Protein AF-A0A1Z5L2X1-F1 (afdb_monomer_lite)

pLDDT: mean 75.15, std 20.15, range [27.14, 96.56]

Secondary structure (DSSP, 8-state):
-------------------------------HHHHHHHHHHHHHHHHHHHHHHHHTS-HHHHHHHHHHHHHHHT-HHHHHHHHHHHHHHHHHHHHHHHHB-SS-B-TTSPPPPPS-GGGT--HHHHHHHHHHHHHHHHHHHS--S-EEEPPP-TTSTT-PPPEEE--HHHHHHHHHHHHHHHHHTT--TTHHHHTHHHHHHHHHHHHHHHHHHHHHHHHHS-TTEE-TTS-EE--B-GGG-SS-HHHHHHH-SBSS-EETTTEEHHHHHHHHHHHHHHHHHHHHHHHHHH-

Structure (mmCIF, N/CA/C/O backbone):
data_AF-A0A1Z5L2X1-F1
#
_entry.id   AF-A0A1Z5L2X1-F1
#
loop_
_atom_site.group_PDB
_atom_site.id
_atom_site.type_symbol
_atom_site.label_atom_id
_atom_site.label_alt_id
_atom_site.label_comp_id
_atom_site.label_asym_id
_atom_site.label_entity_id
_atom_site.label_seq_id
_atom_site.pdbx_PDB_ins_code
_atom_site.Cartn_x
_atom_site.Cartn_y
_atom_site.Cartn_z
_atom_site.occupancy
_atom_site.B_iso_or_equiv
_atom_site.auth_seq_id
_atom_site.auth_comp_id
_atom_site.auth_asym_id
_atom_site.auth_atom_id
_atom_site.pdbx_PDB_model_num
ATOM 1 N N . MET A 1 1 ? 6.052 -18.832 -94.269 1.00 34.25 1 MET A N 1
ATOM 2 C CA . MET A 1 1 ? 6.995 -19.240 -95.334 1.00 34.25 1 MET A CA 1
ATOM 3 C C . MET A 1 1 ? 8.099 -18.199 -95.323 1.00 34.25 1 MET A C 1
ATOM 5 O O . MET A 1 1 ? 7.794 -17.064 -95.638 1.00 34.25 1 MET A O 1
ATOM 9 N N . GLY A 1 2 ? 9.192 -18.422 -94.586 1.00 32.97 2 GLY A N 1
ATOM 10 C CA . GLY A 1 2 ? 10.424 -19.079 -95.069 1.00 32.97 2 GLY A CA 1
ATOM 11 C C . GLY A 1 2 ? 11.323 -17.988 -95.677 1.00 32.97 2 GLY A C 1
ATOM 12 O O . GLY A 1 2 ? 10.799 -17.162 -96.403 1.00 32.97 2 GLY A O 1
ATOM 13 N N . SER A 1 3 ? 12.623 -17.838 -95.453 1.00 27.14 3 SER A N 1
ATOM 14 C CA . SER A 1 3 ? 13.685 -18.511 -94.704 1.00 27.14 3 SER A CA 1
ATOM 15 C C . SER A 1 3 ? 14.882 -17.527 -94.707 1.00 27.14 3 SER A C 1
ATOM 17 O O . SER A 1 3 ? 14.874 -16.553 -95.457 1.00 27.14 3 SER A O 1
ATOM 19 N N . HIS A 1 4 ? 15.877 -17.785 -93.862 1.00 27.25 4 HIS A N 1
ATOM 20 C CA . HIS A 1 4 ? 17.153 -17.078 -93.666 1.00 27.25 4 HIS A CA 1
ATOM 21 C C . HIS A 1 4 ? 18.047 -16.875 -94.908 1.00 27.25 4 HIS A C 1
ATOM 23 O O . HIS A 1 4 ? 18.001 -17.700 -95.809 1.00 27.25 4 HIS A O 1
ATOM 29 N N . GLU A 1 5 ? 18.929 -15.858 -94.842 1.00 31.59 5 GLU A N 1
ATOM 30 C CA . GLU A 1 5 ? 20.405 -15.847 -95.084 1.00 31.59 5 GLU A CA 1
ATOM 31 C C . GLU A 1 5 ? 20.854 -14.362 -95.190 1.00 31.59 5 GLU A C 1
ATOM 33 O O . GLU A 1 5 ? 20.152 -13.562 -95.789 1.00 31.59 5 GLU A O 1
ATOM 38 N N . GLY A 1 6 ? 21.927 -13.811 -94.609 1.00 28.81 6 GLY A N 1
ATOM 39 C CA . GLY A 1 6 ? 23.121 -14.350 -93.971 1.00 28.81 6 GLY A CA 1
ATOM 40 C C . GLY A 1 6 ? 24.382 -13.931 -94.743 1.00 28.81 6 GLY A C 1
ATOM 41 O O . GLY A 1 6 ? 24.862 -14.726 -95.530 1.00 28.81 6 GLY A O 1
ATOM 42 N N . THR A 1 7 ? 24.956 -12.740 -94.504 1.00 31.11 7 THR A N 1
ATOM 43 C CA . THR A 1 7 ? 26.344 -12.412 -94.918 1.00 31.11 7 THR A CA 1
ATOM 44 C C . THR A 1 7 ? 26.983 -11.369 -94.000 1.00 31.11 7 THR A C 1
ATOM 46 O O . THR A 1 7 ? 26.456 -10.273 -93.821 1.00 31.11 7 THR A O 1
ATOM 49 N N . ALA A 1 8 ? 28.136 -11.727 -93.434 1.00 28.62 8 ALA A N 1
ATOM 50 C CA . ALA A 1 8 ? 29.010 -10.899 -92.612 1.00 28.62 8 ALA A CA 1
ATOM 51 C C . ALA A 1 8 ? 30.260 -10.496 -93.409 1.00 28.62 8 ALA A C 1
ATOM 53 O O . ALA A 1 8 ? 30.818 -11.336 -94.111 1.00 28.62 8 ALA A O 1
ATOM 54 N N . THR A 1 9 ? 30.759 -9.270 -93.225 1.00 32.47 9 THR A N 1
ATOM 55 C CA . THR A 1 9 ? 32.129 -8.888 -93.613 1.00 32.47 9 THR A CA 1
ATOM 56 C C . THR A 1 9 ? 32.748 -7.927 -92.593 1.00 32.47 9 THR A C 1
ATOM 58 O O . THR A 1 9 ? 32.326 -6.784 -92.454 1.00 32.47 9 THR A O 1
ATOM 61 N N . LEU A 1 10 ? 33.719 -8.481 -91.859 1.00 27.92 10 LEU A N 1
ATOM 62 C CA . LEU A 1 10 ? 34.986 -7.926 -91.358 1.00 27.92 10 LEU A CA 1
ATOM 63 C C . LEU A 1 10 ? 35.183 -6.396 -91.364 1.00 27.92 10 LEU A C 1
ATOM 65 O O . LEU A 1 10 ? 35.305 -5.780 -92.417 1.00 27.92 10 LEU A O 1
ATOM 69 N N . PHE A 1 11 ? 35.377 -5.829 -90.167 1.00 31.75 11 PHE A N 1
ATOM 70 C CA . PHE A 1 11 ? 35.985 -4.511 -89.964 1.00 31.75 11 PHE A CA 1
ATOM 71 C C . PHE A 1 11 ? 37.475 -4.651 -89.637 1.00 31.75 11 PHE A C 1
ATOM 73 O O . PHE A 1 11 ? 37.867 -5.335 -88.688 1.00 31.75 11 PHE A O 1
ATOM 80 N N . GLU A 1 12 ? 38.289 -3.987 -90.450 1.00 31.25 12 GLU A N 1
ATOM 81 C CA . GLU A 1 12 ? 39.745 -3.986 -90.410 1.00 31.25 12 GLU A CA 1
ATOM 82 C C . GLU A 1 12 ? 40.293 -3.002 -89.364 1.00 31.25 12 GLU A C 1
ATOM 84 O O . GLU A 1 12 ? 39.803 -1.887 -89.181 1.00 31.25 12 GLU A O 1
ATOM 89 N N . LYS A 1 13 ? 41.322 -3.446 -88.642 1.00 29.77 13 LYS A N 1
ATOM 90 C CA . LYS A 1 13 ? 41.952 -2.767 -87.507 1.00 29.77 13 LYS A CA 1
ATOM 91 C C . LYS A 1 13 ? 43.077 -1.856 -88.003 1.00 29.77 13 LYS A C 1
ATOM 93 O O . LYS A 1 13 ? 44.194 -2.328 -88.196 1.00 29.77 13 LYS A O 1
ATOM 98 N N . GLN A 1 14 ? 42.827 -0.552 -88.138 1.00 32.03 14 GLN A N 1
ATOM 99 C CA . GLN A 1 14 ? 43.898 0.422 -88.378 1.00 32.03 14 GLN A CA 1
ATOM 100 C C . GLN A 1 14 ? 44.513 0.919 -87.062 1.00 32.03 14 GLN A C 1
ATOM 102 O O . GLN A 1 14 ? 43.861 1.505 -86.201 1.00 32.03 14 GLN A O 1
ATOM 107 N N . LYS A 1 15 ? 45.809 0.639 -86.923 1.00 30.31 15 LYS A N 1
ATOM 108 C CA . LYS A 1 15 ? 46.699 1.033 -85.832 1.00 30.31 15 LYS A CA 1
ATOM 109 C C . LYS A 1 15 ? 47.387 2.333 -86.264 1.00 30.31 15 LYS A C 1
ATOM 111 O O . LYS A 1 15 ? 48.182 2.306 -87.196 1.00 30.31 15 LYS A O 1
ATOM 116 N N . GLY A 1 16 ? 47.078 3.450 -85.613 1.00 29.42 16 GLY A N 1
ATOM 117 C CA . GLY A 1 16 ? 47.724 4.743 -85.852 1.00 29.42 16 GLY A CA 1
ATOM 118 C C . GLY A 1 16 ? 48.268 5.306 -84.546 1.00 29.42 16 GLY A C 1
ATOM 119 O O . GLY A 1 16 ? 47.503 5.705 -83.676 1.00 29.42 16 GLY A O 1
ATOM 120 N N . SER A 1 17 ? 49.589 5.279 -84.394 1.00 28.20 17 SER A N 1
ATOM 121 C CA . SER A 1 17 ? 50.338 5.906 -83.306 1.00 28.20 17 SER A CA 1
ATOM 122 C C . SER A 1 17 ? 50.567 7.384 -83.606 1.00 28.20 17 SER A C 1
ATOM 124 O O . SER A 1 17 ? 51.118 7.695 -84.660 1.00 28.20 17 SER A O 1
ATOM 126 N N . ILE A 1 18 ? 50.249 8.272 -82.665 1.00 31.69 18 ILE A N 1
ATOM 127 C CA . ILE A 1 18 ? 50.796 9.632 -82.641 1.00 31.69 18 ILE A CA 1
ATOM 128 C C . ILE A 1 18 ? 51.175 9.945 -81.192 1.00 31.69 18 ILE A C 1
ATOM 130 O O . ILE A 1 18 ? 50.321 9.981 -80.310 1.00 31.69 18 ILE A O 1
ATOM 134 N N . SER A 1 19 ? 52.473 10.128 -80.961 1.00 27.98 19 SER A N 1
ATOM 135 C CA . SER A 1 19 ? 53.033 10.776 -79.779 1.00 27.98 19 SER A CA 1
ATOM 136 C C . SER A 1 19 ? 53.647 12.080 -80.262 1.00 27.98 19 SER A C 1
ATOM 138 O O . SER A 1 19 ? 54.493 12.059 -81.152 1.00 27.98 19 SER A O 1
ATOM 140 N N . PHE A 1 20 ? 53.208 13.191 -79.683 1.00 33.34 20 PHE A N 1
ATOM 141 C CA . PHE A 1 20 ? 53.968 14.429 -79.653 1.00 33.34 20 PHE A CA 1
ATOM 142 C C . PHE A 1 20 ? 53.933 14.946 -78.223 1.00 33.34 20 PHE A C 1
ATOM 144 O O . PHE A 1 20 ? 52.883 14.991 -77.583 1.00 33.34 20 PHE A O 1
ATOM 151 N N . ALA A 1 21 ? 55.133 15.209 -77.724 1.00 36.31 21 ALA A N 1
ATOM 152 C CA . ALA A 1 21 ? 55.405 15.797 -76.436 1.00 36.31 21 ALA A CA 1
ATOM 153 C C . ALA A 1 21 ? 54.802 17.201 -76.356 1.00 36.31 21 ALA A C 1
ATOM 155 O O . ALA A 1 21 ? 55.001 17.998 -77.265 1.00 36.31 21 ALA A O 1
ATOM 156 N N . ASP A 1 22 ? 54.130 17.483 -75.246 1.00 33.62 22 ASP A N 1
ATOM 157 C CA . ASP A 1 22 ? 54.028 18.824 -74.684 1.00 33.62 22 ASP A CA 1
ATOM 158 C C . ASP A 1 22 ? 53.868 18.670 -73.168 1.00 33.62 22 ASP A C 1
ATOM 160 O O . ASP A 1 22 ? 52.893 18.099 -72.676 1.00 33.62 22 ASP A O 1
ATOM 164 N N . GLU A 1 23 ? 54.870 19.134 -72.427 1.00 40.53 23 GLU A N 1
ATOM 165 C CA . GLU A 1 23 ? 54.763 19.414 -70.998 1.00 40.53 23 GLU A CA 1
ATOM 166 C C . GLU A 1 23 ? 54.174 20.826 -70.853 1.00 40.53 23 GLU A C 1
ATOM 168 O O . GLU A 1 23 ? 54.821 21.788 -71.274 1.00 40.53 23 GLU A O 1
ATOM 173 N N . PRO A 1 24 ? 53.005 21.018 -70.219 1.00 38.97 24 PRO A N 1
ATOM 174 C CA . PRO A 1 24 ? 52.645 22.316 -69.696 1.00 38.97 24 PRO A CA 1
ATOM 175 C C . PRO A 1 24 ? 53.008 22.374 -68.212 1.00 38.97 24 PRO A C 1
ATOM 177 O O . PRO A 1 24 ? 52.358 21.782 -67.348 1.00 38.97 24 PRO A O 1
ATOM 180 N N . SER A 1 25 ? 54.049 23.154 -67.930 1.00 43.28 25 SER A N 1
ATOM 181 C CA . SER A 1 25 ? 54.276 23.786 -66.634 1.00 43.28 25 SER A CA 1
ATOM 182 C C . SER A 1 25 ? 53.023 24.569 -66.228 1.00 43.28 25 SER A C 1
ATOM 184 O O . SER A 1 25 ? 52.611 25.513 -66.902 1.00 43.28 25 SER A O 1
ATOM 186 N N . GLY A 1 26 ? 52.387 24.155 -65.134 1.00 35.44 26 GLY A N 1
ATOM 187 C CA . GLY A 1 26 ? 51.231 24.842 -64.573 1.00 35.44 26 GLY A CA 1
ATOM 188 C C . GLY A 1 26 ? 50.719 24.130 -63.331 1.00 35.44 26 GLY A C 1
ATOM 189 O O . GLY A 1 26 ? 50.190 23.025 -63.404 1.00 35.44 26 GLY A O 1
ATOM 190 N N . THR A 1 27 ? 50.861 24.761 -62.168 1.00 43.06 27 THR A N 1
ATOM 191 C CA . THR A 1 27 ? 50.229 24.322 -60.921 1.00 43.06 27 THR A CA 1
ATOM 192 C C . THR A 1 27 ? 48.716 24.283 -61.130 1.00 43.06 27 THR A C 1
ATOM 194 O O . THR A 1 27 ? 48.051 25.319 -61.173 1.00 43.06 27 THR A O 1
ATOM 197 N N . LEU A 1 28 ? 48.159 23.079 -61.282 1.00 42.62 28 LEU A N 1
ATOM 198 C CA . LEU A 1 28 ? 46.718 22.868 -61.349 1.00 42.62 28 LEU A CA 1
ATOM 199 C C . LEU A 1 28 ? 46.102 23.373 -60.041 1.00 42.62 28 LEU A C 1
ATOM 201 O O . LEU A 1 28 ? 46.213 22.736 -58.994 1.00 42.62 28 LEU A O 1
ATOM 205 N N . ARG A 1 29 ? 45.445 24.538 -60.096 1.00 48.66 29 ARG A N 1
ATOM 206 C CA . ARG A 1 29 ? 44.552 24.997 -59.029 1.00 48.66 29 ARG A CA 1
ATOM 207 C C . ARG A 1 29 ? 43.454 23.952 -58.879 1.00 48.66 29 ARG A C 1
ATOM 209 O O . ARG A 1 29 ? 42.501 23.919 -59.656 1.00 48.66 29 ARG A O 1
ATOM 216 N N . MET A 1 30 ? 43.604 23.086 -57.884 1.00 53.62 30 MET A N 1
ATOM 217 C CA . MET A 1 30 ? 42.563 22.151 -57.499 1.00 53.62 30 MET A CA 1
ATOM 218 C C . MET A 1 30 ? 41.298 22.939 -57.167 1.00 53.62 30 MET A C 1
ATOM 220 O O . MET A 1 30 ? 41.324 23.884 -56.378 1.00 53.62 30 MET A O 1
ATOM 224 N N . SER A 1 31 ? 40.187 22.582 -57.811 1.00 60.44 31 SER A N 1
ATOM 225 C CA . SER A 1 31 ? 38.909 23.238 -57.551 1.00 60.44 31 SER A CA 1
ATOM 226 C C . SER A 1 31 ? 38.536 23.086 -56.070 1.00 60.44 31 SER A C 1
ATOM 228 O O . SER A 1 31 ? 38.706 22.013 -55.485 1.00 60.44 31 SER A O 1
ATOM 230 N N . ALA A 1 32 ? 37.995 24.149 -55.463 1.00 57.16 32 ALA A N 1
ATOM 231 C CA . ALA A 1 32 ? 37.622 24.184 -54.042 1.00 57.16 32 ALA A CA 1
ATOM 232 C C . ALA A 1 32 ? 36.703 23.016 -53.626 1.00 57.16 32 ALA A C 1
ATOM 234 O O . ALA A 1 32 ? 36.714 22.570 -52.481 1.00 57.16 32 ALA A O 1
ATOM 235 N N . ARG A 1 33 ? 35.949 22.468 -54.586 1.00 52.38 33 ARG A N 1
ATOM 236 C CA . ARG A 1 33 ? 35.083 21.306 -54.394 1.00 52.38 33 ARG A CA 1
ATOM 237 C C . ARG A 1 33 ? 35.870 20.013 -54.158 1.00 52.38 33 ARG A C 1
ATOM 239 O O . ARG A 1 33 ? 35.520 19.266 -53.250 1.00 52.38 33 ARG A O 1
ATOM 246 N N . ILE A 1 34 ? 36.945 19.770 -54.910 1.00 61.12 34 ILE A N 1
ATOM 247 C CA . ILE A 1 34 ? 37.782 18.566 -54.752 1.00 61.12 34 ILE A CA 1
ATOM 248 C C . ILE A 1 34 ? 38.568 18.636 -53.437 1.00 61.12 34 ILE A C 1
ATOM 250 O O . ILE A 1 34 ? 38.601 17.653 -52.702 1.00 61.12 34 ILE A O 1
ATOM 254 N N . ALA A 1 35 ? 39.084 19.817 -53.082 1.00 61.69 35 ALA A N 1
ATOM 255 C CA . ALA A 1 35 ? 39.755 20.035 -51.800 1.00 61.69 35 ALA A CA 1
ATOM 256 C C . ALA A 1 35 ? 38.818 19.779 -50.600 1.00 61.69 35 ALA A C 1
ATOM 258 O O . ALA A 1 35 ? 39.214 19.139 -49.632 1.00 61.69 35 ALA A O 1
ATOM 259 N N . SER A 1 36 ? 37.545 20.195 -50.681 1.00 59.97 36 SER A N 1
ATOM 260 C CA . SER A 1 36 ? 36.556 19.925 -49.622 1.00 59.97 36 SER A CA 1
ATOM 261 C C . SER A 1 36 ? 36.177 18.440 -49.493 1.00 59.97 36 SER A C 1
ATOM 263 O O . SER A 1 36 ? 35.918 17.953 -48.392 1.00 59.97 36 SER A O 1
ATOM 265 N N . MET A 1 37 ? 36.180 17.696 -50.605 1.00 65.06 37 MET A N 1
ATOM 266 C CA . MET A 1 37 ? 35.916 16.253 -50.607 1.00 65.06 37 MET A CA 1
ATOM 267 C C . MET A 1 37 ? 37.098 15.452 -50.056 1.00 65.06 37 MET A C 1
ATOM 269 O O . MET A 1 37 ? 36.891 14.470 -49.353 1.00 65.06 37 MET A O 1
ATOM 273 N N . GLN A 1 38 ? 38.332 15.881 -50.325 1.00 68.06 38 GLN A N 1
ATOM 274 C CA . GLN A 1 38 ? 39.520 15.268 -49.727 1.00 68.06 38 GLN A CA 1
ATOM 275 C C . GLN A 1 38 ? 39.609 15.573 -48.231 1.00 68.06 38 GLN A C 1
ATOM 277 O O . GLN A 1 38 ? 39.770 14.645 -47.451 1.00 68.06 38 GLN A O 1
ATOM 282 N N . ALA A 1 39 ? 39.362 16.820 -47.818 1.00 65.56 39 ALA A N 1
ATOM 283 C CA . ALA A 1 39 ? 39.353 17.190 -46.404 1.00 65.56 39 ALA A CA 1
ATOM 284 C C . ALA A 1 39 ? 38.272 16.439 -45.602 1.00 65.56 39 ALA A C 1
ATOM 286 O O . ALA A 1 39 ? 38.525 15.995 -44.488 1.00 65.56 39 ALA A O 1
ATOM 287 N N . SER A 1 40 ? 37.071 16.249 -46.162 1.00 66.31 40 SER A N 1
ATOM 288 C CA . SER A 1 40 ? 36.024 15.449 -45.500 1.00 66.31 40 SER A CA 1
ATOM 289 C C . SER A 1 40 ? 36.374 13.963 -45.433 1.00 66.31 40 SER A C 1
ATOM 291 O O . SER A 1 40 ? 36.115 13.332 -44.412 1.00 66.31 40 SER A O 1
ATOM 293 N N . LYS A 1 41 ? 37.019 13.418 -46.470 1.00 69.38 41 LYS A N 1
ATOM 294 C CA . LYS A 1 41 ? 37.478 12.026 -46.485 1.00 69.38 41 LYS A CA 1
ATOM 295 C C . LYS A 1 41 ? 38.629 11.778 -45.502 1.00 69.38 41 LYS A C 1
ATOM 297 O O . LYS A 1 41 ? 38.610 10.771 -44.808 1.00 69.38 41 LYS A O 1
ATOM 302 N N . GLU A 1 42 ? 39.566 12.716 -45.383 1.00 69.00 42 GLU A N 1
ATOM 303 C CA . GLU A 1 42 ? 40.655 12.678 -44.396 1.00 69.00 42 GLU A CA 1
ATOM 304 C C . GLU A 1 42 ? 40.126 12.787 -42.960 1.00 69.00 42 GLU A C 1
ATOM 306 O O . GLU A 1 42 ? 40.599 12.079 -42.073 1.00 69.00 42 GLU A O 1
ATOM 311 N N . VAL A 1 43 ? 39.101 13.616 -42.720 1.00 69.00 43 VAL A N 1
ATOM 312 C CA . VAL A 1 43 ? 38.425 13.693 -41.413 1.00 69.00 43 VAL A CA 1
ATOM 313 C C . VAL A 1 43 ? 37.691 12.386 -41.090 1.00 69.00 43 VAL A C 1
ATOM 315 O O . VAL A 1 43 ? 37.779 11.908 -39.960 1.00 69.00 43 VAL A O 1
ATOM 318 N N . GLU A 1 44 ? 37.019 11.770 -42.067 1.00 65.81 44 GLU A N 1
ATOM 319 C CA . GLU A 1 44 ? 36.311 10.497 -41.876 1.00 65.81 44 GLU A CA 1
ATOM 320 C C . GLU A 1 44 ? 37.279 9.316 -41.657 1.00 65.81 44 GLU A C 1
ATOM 322 O O . GLU A 1 44 ? 37.016 8.430 -40.840 1.00 65.81 44 GLU A O 1
ATOM 327 N N . GLU A 1 45 ? 38.422 9.303 -42.348 1.00 69.31 45 GLU A N 1
ATOM 328 C CA . GLU A 1 45 ? 39.486 8.312 -42.146 1.00 69.31 45 GLU A CA 1
ATOM 329 C C . GLU A 1 45 ? 40.181 8.507 -40.788 1.00 69.31 45 GLU A C 1
ATOM 331 O O . GLU A 1 45 ? 40.370 7.527 -40.065 1.00 69.31 45 GLU A O 1
ATOM 336 N N . ALA A 1 46 ? 40.432 9.750 -40.361 1.00 65.88 46 ALA A N 1
ATOM 337 C CA . ALA A 1 46 ? 40.979 10.053 -39.038 1.00 65.88 46 ALA A CA 1
ATOM 338 C C . ALA A 1 46 ? 40.010 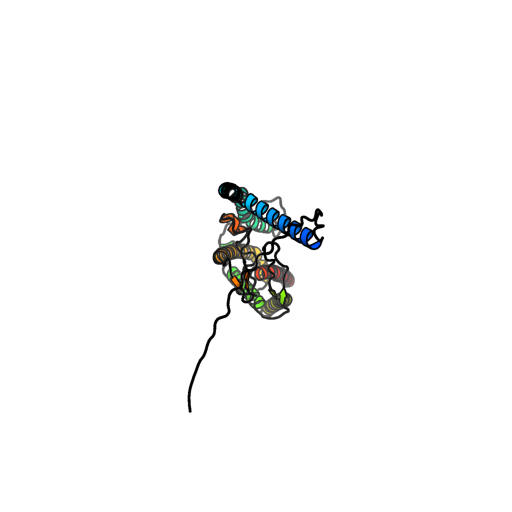9.703 -37.890 1.00 65.88 46 ALA A C 1
ATOM 340 O O . ALA A 1 46 ? 40.447 9.281 -36.815 1.00 65.88 46 ALA A O 1
ATOM 341 N N . GLU A 1 47 ? 38.693 9.846 -38.083 1.00 65.50 47 GLU A N 1
ATOM 342 C CA . GLU A 1 47 ? 37.692 9.378 -37.113 1.00 65.50 47 GLU A CA 1
ATOM 343 C C . GLU A 1 47 ? 37.629 7.846 -37.042 1.00 65.50 47 GLU A C 1
ATOM 345 O O . GLU A 1 47 ? 37.550 7.293 -35.941 1.00 65.50 47 GLU A O 1
ATOM 350 N N . LYS A 1 48 ? 37.730 7.146 -38.181 1.00 63.62 48 LYS A N 1
ATOM 351 C CA . LYS A 1 48 ? 37.795 5.673 -38.219 1.00 63.62 48 LYS A CA 1
ATOM 352 C C . LYS A 1 48 ? 39.070 5.137 -37.570 1.00 63.62 48 LYS A C 1
ATOM 354 O O . LYS A 1 48 ? 38.997 4.157 -36.830 1.00 63.62 48 LYS A O 1
ATOM 359 N N . GLU A 1 49 ? 40.209 5.794 -37.773 1.00 62.59 49 GLU A N 1
ATOM 360 C CA . GLU A 1 49 ? 41.485 5.423 -37.153 1.00 62.59 49 GLU A CA 1
ATOM 361 C C . GLU A 1 49 ? 41.474 5.669 -35.635 1.00 62.59 49 GLU A C 1
ATOM 363 O O . GLU A 1 49 ? 41.882 4.800 -34.864 1.00 62.59 49 GLU A O 1
ATOM 368 N N . LYS A 1 50 ? 40.895 6.786 -35.171 1.00 58.44 50 LYS A N 1
ATOM 369 C CA . LYS A 1 50 ? 40.676 7.044 -33.734 1.00 58.44 50 LYS A CA 1
ATOM 370 C C . LYS A 1 50 ? 39.710 6.041 -33.097 1.00 58.44 50 LYS A C 1
ATOM 372 O O . LYS A 1 50 ? 39.940 5.615 -31.964 1.00 58.44 50 LYS A O 1
ATOM 377 N N . ALA A 1 51 ? 38.657 5.635 -33.808 1.00 56.34 51 ALA A N 1
ATOM 378 C CA . ALA A 1 51 ? 37.718 4.613 -33.342 1.00 56.34 51 ALA A CA 1
ATOM 379 C C . ALA A 1 51 ? 38.367 3.217 -33.273 1.00 56.34 51 ALA A C 1
ATOM 381 O O . ALA A 1 51 ? 38.130 2.475 -32.316 1.00 56.34 51 ALA A O 1
ATOM 382 N N . ALA A 1 52 ? 39.233 2.881 -34.234 1.00 54.91 52 ALA A N 1
ATOM 383 C CA . ALA A 1 52 ? 40.020 1.651 -34.222 1.00 54.91 52 ALA A CA 1
ATOM 384 C C . ALA A 1 52 ? 41.055 1.656 -33.083 1.00 54.91 52 ALA A C 1
ATOM 386 O O . ALA A 1 52 ? 41.128 0.691 -32.323 1.00 54.91 52 ALA A O 1
ATOM 387 N N . ALA A 1 53 ? 41.772 2.764 -32.871 1.00 56.53 53 ALA A N 1
ATOM 388 C CA . ALA A 1 53 ? 42.733 2.920 -31.778 1.00 56.53 53 ALA A CA 1
ATOM 389 C C . ALA A 1 53 ? 42.073 2.858 -30.384 1.00 56.53 53 ALA A C 1
ATOM 391 O O . ALA A 1 53 ? 42.627 2.256 -29.464 1.00 56.53 53 ALA A O 1
ATOM 392 N N . ALA A 1 54 ? 40.852 3.388 -30.229 1.00 54.94 54 ALA A N 1
ATOM 393 C CA . ALA A 1 54 ? 40.073 3.287 -28.990 1.00 54.94 54 ALA A CA 1
ATOM 394 C C . ALA A 1 54 ? 39.603 1.851 -28.676 1.00 54.94 54 ALA A C 1
ATOM 396 O O . ALA A 1 54 ? 39.338 1.530 -27.517 1.00 54.94 54 ALA A O 1
ATOM 397 N N . SER A 1 55 ? 39.533 0.970 -29.683 1.00 50.47 55 SER A N 1
ATOM 398 C CA . SER A 1 55 ? 39.143 -0.438 -29.514 1.00 50.47 55 SER A CA 1
ATOM 399 C C . SER A 1 55 ? 40.265 -1.339 -28.973 1.00 50.47 55 SER A C 1
ATOM 401 O O . SER A 1 55 ? 39.985 -2.421 -28.461 1.00 50.47 55 SER A O 1
ATOM 403 N N . HIS A 1 56 ? 41.522 -0.879 -29.023 1.00 47.47 56 HIS A N 1
ATOM 404 C CA . HIS A 1 56 ? 42.702 -1.636 -28.585 1.00 47.47 56 HIS A CA 1
ATOM 405 C C . HIS A 1 56 ? 43.056 -1.466 -27.099 1.00 47.47 56 HIS A C 1
ATOM 407 O O . HIS A 1 56 ? 44.048 -2.032 -26.634 1.00 47.47 56 HIS A O 1
ATOM 413 N N . VAL A 1 57 ? 42.238 -0.757 -26.313 1.00 54.69 57 VAL A N 1
ATOM 414 C CA . VAL A 1 57 ? 42.305 -0.872 -24.848 1.00 54.69 57 VAL A CA 1
ATOM 415 C C . VAL A 1 57 ? 41.965 -2.324 -24.499 1.00 54.69 57 VAL A C 1
ATOM 417 O O . VAL A 1 57 ? 40.911 -2.804 -24.921 1.00 54.69 57 VAL A O 1
ATOM 420 N N . PRO A 1 58 ? 42.811 -3.068 -23.762 1.00 48.50 58 PRO A N 1
ATOM 421 C CA . PRO A 1 58 ? 42.584 -4.490 -23.570 1.00 48.50 58 PRO A CA 1
ATOM 422 C C . PRO A 1 58 ? 41.238 -4.689 -22.872 1.00 48.50 58 PRO A C 1
ATOM 424 O O . PRO A 1 58 ? 41.049 -4.281 -21.723 1.00 48.50 58 PRO A O 1
ATOM 427 N N . LEU A 1 59 ? 40.309 -5.352 -23.570 1.00 52.84 59 LEU A N 1
ATOM 428 C CA . LEU A 1 59 ? 38.989 -5.778 -23.091 1.00 52.84 59 LEU A CA 1
ATOM 429 C C . LEU A 1 59 ? 39.074 -6.364 -21.670 1.00 52.84 59 LEU A C 1
ATOM 431 O O . LEU A 1 59 ? 38.217 -6.123 -20.826 1.00 52.84 59 LEU A O 1
ATOM 435 N N . LEU A 1 60 ? 40.167 -7.067 -21.373 1.00 51.88 60 LEU A N 1
ATOM 436 C CA . LEU A 1 60 ? 40.497 -7.660 -20.079 1.00 51.88 60 LEU A CA 1
ATOM 437 C C . LEU A 1 60 ? 40.636 -6.645 -18.931 1.00 51.88 60 LEU A C 1
ATOM 439 O O . LEU A 1 60 ? 40.198 -6.927 -17.818 1.00 51.88 60 LEU A O 1
ATOM 443 N N . GLN A 1 61 ? 41.193 -5.458 -19.180 1.00 49.47 61 GLN A N 1
ATOM 444 C CA . GLN A 1 61 ? 41.355 -4.415 -18.167 1.00 49.47 61 GLN A CA 1
ATOM 445 C C . GLN A 1 61 ? 40.019 -3.708 -17.903 1.00 49.47 61 GLN A C 1
ATOM 447 O O . GLN A 1 61 ? 39.636 -3.572 -16.743 1.00 49.47 61 GLN A O 1
ATOM 452 N N . ALA A 1 62 ? 39.240 -3.393 -18.945 1.00 52.03 62 ALA A N 1
ATOM 453 C CA . ALA A 1 62 ? 37.862 -2.901 -18.805 1.00 52.03 62 ALA A CA 1
ATOM 454 C C . ALA A 1 62 ? 36.949 -3.916 -18.081 1.00 52.03 62 ALA A C 1
ATOM 456 O O . ALA A 1 62 ? 36.117 -3.549 -17.249 1.00 52.03 62 ALA A O 1
ATOM 457 N N . THR A 1 63 ? 37.153 -5.215 -18.320 1.00 54.69 63 THR A N 1
ATOM 458 C CA . THR A 1 63 ? 36.420 -6.293 -17.633 1.00 54.69 63 THR A CA 1
ATOM 459 C C . THR A 1 63 ? 36.860 -6.425 -16.167 1.00 54.69 63 THR A C 1
ATOM 461 O O . THR A 1 63 ? 36.031 -6.603 -15.282 1.00 54.69 63 THR A O 1
ATOM 464 N N . ARG A 1 64 ? 38.154 -6.254 -15.858 1.00 43.50 64 ARG A N 1
ATOM 465 C CA . ARG A 1 64 ? 38.667 -6.246 -14.475 1.00 43.50 64 ARG A CA 1
ATOM 466 C C . ARG A 1 64 ? 38.118 -5.091 -13.645 1.00 43.50 64 ARG A C 1
ATOM 468 O O . ARG A 1 64 ? 37.710 -5.321 -12.512 1.00 43.50 64 ARG A O 1
ATOM 475 N N . TRP A 1 65 ? 38.088 -3.876 -14.191 1.00 49.16 65 TRP A N 1
ATOM 476 C CA . TRP A 1 65 ? 37.555 -2.706 -13.484 1.00 49.16 65 TRP A CA 1
ATOM 477 C C . TRP A 1 65 ? 36.044 -2.805 -13.267 1.00 49.16 65 TRP A C 1
ATOM 479 O O . TRP A 1 65 ? 35.578 -2.529 -12.167 1.00 49.16 65 TRP A O 1
ATOM 489 N N . THR A 1 66 ? 35.292 -3.316 -14.246 1.00 56.81 66 THR A N 1
ATOM 490 C CA . THR A 1 66 ? 33.846 -3.558 -14.093 1.00 56.81 66 THR A CA 1
ATOM 491 C C . THR A 1 66 ? 33.528 -4.683 -13.104 1.00 56.81 66 THR A C 1
ATOM 493 O O . THR A 1 66 ? 32.519 -4.614 -12.405 1.00 56.81 66 THR A O 1
ATOM 496 N N . VAL A 1 67 ? 34.385 -5.704 -12.987 1.00 59.34 67 VAL A N 1
ATOM 497 C CA . VAL A 1 67 ? 34.272 -6.744 -11.950 1.00 59.34 67 VAL A CA 1
ATOM 498 C C . VAL A 1 67 ? 34.622 -6.185 -10.568 1.00 59.34 67 VAL A C 1
ATOM 500 O O . VAL A 1 67 ? 33.910 -6.473 -9.610 1.00 59.34 67 VAL A O 1
ATOM 503 N N . LEU A 1 68 ? 35.652 -5.340 -10.451 1.00 56.62 68 LEU A N 1
ATOM 504 C CA . LEU A 1 68 ? 36.024 -4.700 -9.184 1.00 56.62 68 LEU A CA 1
ATOM 505 C C . LEU A 1 68 ? 34.965 -3.687 -8.713 1.00 56.62 68 LEU A C 1
ATOM 507 O O . LEU A 1 68 ? 34.631 -3.655 -7.533 1.00 56.62 68 LEU A O 1
ATOM 511 N N . GLU A 1 69 ? 34.386 -2.901 -9.625 1.00 56.75 69 GLU A N 1
ATOM 512 C CA . GLU A 1 69 ? 33.248 -2.017 -9.342 1.00 56.75 69 GLU A CA 1
ATOM 513 C C . GLU A 1 69 ? 31.996 -2.805 -8.958 1.00 56.75 69 GLU A C 1
ATOM 515 O O . GLU A 1 69 ? 31.289 -2.409 -8.035 1.00 56.75 69 GLU A O 1
ATOM 520 N N . ARG A 1 70 ? 31.750 -3.955 -9.595 1.00 52.50 70 ARG A N 1
ATOM 521 C CA . ARG A 1 70 ? 30.650 -4.863 -9.242 1.00 52.50 70 ARG A CA 1
ATOM 522 C C . ARG A 1 70 ? 30.861 -5.540 -7.884 1.00 52.50 70 ARG A C 1
ATOM 524 O O . ARG A 1 70 ? 29.900 -5.731 -7.147 1.00 52.50 70 ARG A O 1
ATOM 531 N N . LEU A 1 71 ? 32.103 -5.854 -7.512 1.00 53.69 71 LEU A N 1
ATOM 532 C CA . LEU A 1 71 ? 32.469 -6.321 -6.167 1.00 53.69 71 LEU A CA 1
ATOM 533 C C . LEU A 1 71 ? 32.346 -5.197 -5.125 1.00 53.69 71 LEU A C 1
ATOM 535 O O . LEU A 1 71 ? 31.923 -5.441 -3.999 1.00 53.69 71 LEU A O 1
ATOM 539 N N . LYS A 1 72 ? 32.631 -3.948 -5.507 1.00 52.78 72 LYS A N 1
ATOM 540 C CA . LYS A 1 72 ? 32.412 -2.762 -4.666 1.00 52.78 72 LYS A CA 1
ATOM 541 C C . LYS A 1 72 ? 30.917 -2.432 -4.516 1.00 52.78 72 LYS A C 1
ATOM 543 O O . LYS A 1 72 ? 30.506 -2.015 -3.437 1.00 52.78 72 LYS A O 1
ATOM 548 N N . SER A 1 73 ? 30.089 -2.691 -5.537 1.00 53.25 73 SER A N 1
ATOM 549 C CA . SER A 1 73 ? 28.618 -2.575 -5.488 1.00 53.25 73 SER A CA 1
ATOM 550 C C . SER A 1 73 ? 27.925 -3.766 -4.820 1.00 53.25 73 SER A C 1
ATOM 552 O O . SER A 1 73 ? 26.798 -3.630 -4.354 1.00 53.25 73 SER A O 1
ATOM 554 N N . PHE A 1 74 ? 28.590 -4.923 -4.737 1.00 54.88 74 PHE A N 1
ATOM 555 C CA . PHE A 1 74 ? 28.226 -6.004 -3.812 1.00 54.88 74 PHE A CA 1
ATOM 556 C C . PHE A 1 74 ? 28.459 -5.598 -2.346 1.00 54.88 74 PHE A C 1
ATOM 558 O O . PHE A 1 74 ? 28.042 -6.308 -1.436 1.00 54.88 74 PHE A O 1
ATOM 565 N N . GLY A 1 75 ? 29.133 -4.460 -2.137 1.00 68.81 75 GLY A N 1
ATOM 566 C CA . GLY A 1 75 ? 29.631 -3.963 -0.869 1.00 68.81 75 GLY A CA 1
ATOM 567 C C . GLY A 1 75 ? 28.681 -4.158 0.306 1.00 68.81 75 GLY A C 1
ATOM 568 O O . GLY A 1 75 ? 27.462 -4.023 0.212 1.00 68.81 75 GLY A O 1
ATOM 569 N N . TRP A 1 76 ? 29.290 -4.422 1.457 1.00 78.19 76 TRP A N 1
ATOM 570 C CA . TRP A 1 76 ? 28.612 -4.566 2.739 1.00 78.19 76 TRP A CA 1
ATOM 571 C C . TRP A 1 76 ? 27.686 -3.387 3.054 1.00 78.19 76 TRP A C 1
ATOM 573 O O . TRP A 1 76 ? 26.659 -3.586 3.687 1.00 78.19 76 TRP A O 1
ATOM 583 N N . VAL A 1 77 ? 27.998 -2.184 2.557 1.00 85.88 77 VAL A N 1
ATOM 584 C CA . VAL A 1 77 ? 27.198 -0.970 2.766 1.00 85.88 77 VAL A CA 1
ATOM 585 C C . VAL A 1 77 ? 25.759 -1.132 2.241 1.00 85.88 77 VAL A C 1
ATOM 587 O O . VAL A 1 77 ? 24.859 -1.117 3.076 1.00 85.88 77 VAL A O 1
ATOM 590 N N . P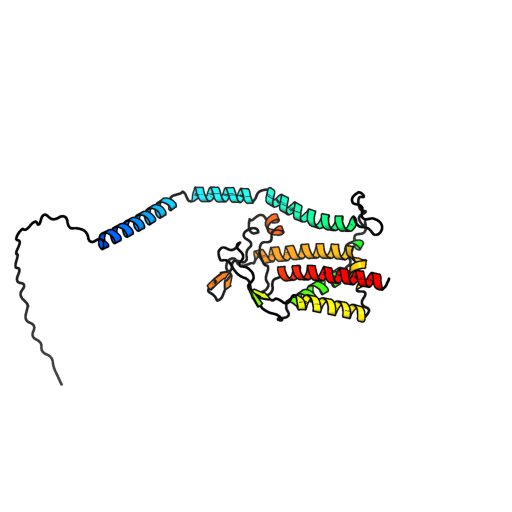RO A 1 78 ? 25.491 -1.367 0.936 1.00 85.12 78 PRO A N 1
ATOM 591 C CA . PRO A 1 78 ? 24.134 -1.615 0.442 1.00 85.12 78 PRO A CA 1
ATOM 592 C C . PRO A 1 78 ? 23.377 -2.718 1.194 1.00 85.12 78 PRO A C 1
ATOM 594 O O . PRO A 1 78 ? 22.182 -2.575 1.445 1.00 85.12 78 PRO A O 1
ATOM 597 N N . THR A 1 79 ? 24.058 -3.800 1.581 1.00 86.94 79 THR A N 1
ATOM 598 C CA . THR A 1 79 ? 23.452 -4.904 2.345 1.00 86.94 79 THR A CA 1
ATOM 599 C C . THR A 1 79 ? 23.053 -4.472 3.751 1.00 86.94 79 THR A C 1
ATOM 601 O O . THR A 1 79 ? 21.920 -4.699 4.163 1.00 86.94 79 THR A O 1
ATOM 604 N N . ILE A 1 80 ? 23.968 -3.835 4.487 1.00 89.62 80 ILE A N 1
ATOM 605 C CA . ILE A 1 80 ? 23.736 -3.355 5.853 1.00 89.62 80 ILE A CA 1
ATOM 606 C C . ILE A 1 80 ? 22.644 -2.290 5.843 1.00 89.62 80 ILE A C 1
ATOM 608 O O . ILE A 1 80 ? 21.739 -2.343 6.668 1.00 89.62 80 ILE A O 1
ATOM 612 N N . THR A 1 81 ? 22.677 -1.363 4.884 1.00 89.31 81 THR A N 1
ATOM 613 C CA . THR A 1 81 ? 21.628 -0.357 4.716 1.00 89.31 81 THR A CA 1
ATOM 614 C C . THR A 1 81 ? 20.277 -1.014 4.437 1.00 89.31 81 THR A C 1
ATOM 616 O O . THR A 1 81 ? 19.298 -0.658 5.084 1.00 89.31 81 THR A O 1
ATOM 619 N N . ALA A 1 82 ? 20.205 -1.999 3.538 1.00 90.69 82 ALA A N 1
ATOM 620 C CA . ALA A 1 82 ? 18.962 -2.715 3.248 1.00 90.69 82 ALA A CA 1
ATOM 621 C C . ALA A 1 82 ? 18.417 -3.464 4.479 1.00 90.69 82 ALA A C 1
ATOM 623 O O . ALA A 1 82 ? 17.232 -3.352 4.785 1.00 90.69 82 ALA A O 1
ATOM 624 N N . LEU A 1 83 ? 19.274 -4.173 5.222 1.00 91.38 83 LEU A N 1
ATOM 625 C CA . LEU A 1 83 ? 18.888 -4.855 6.464 1.00 91.38 83 LEU A CA 1
ATOM 626 C C . LEU A 1 83 ? 18.406 -3.871 7.529 1.00 91.38 83 LEU A C 1
ATOM 628 O O . LEU A 1 83 ? 17.386 -4.113 8.174 1.00 91.38 83 LEU A O 1
ATOM 632 N N . LEU A 1 84 ? 19.117 -2.753 7.685 1.00 93.12 84 LEU A N 1
ATOM 633 C CA . LEU A 1 84 ? 18.736 -1.701 8.613 1.00 93.12 84 LEU A CA 1
ATOM 634 C C . LEU A 1 84 ? 17.350 -1.166 8.262 1.00 93.12 84 LEU A C 1
ATOM 636 O O . LEU A 1 84 ? 16.510 -1.099 9.145 1.00 93.12 84 LEU A O 1
ATOM 640 N N . TRP A 1 85 ? 17.073 -0.856 6.995 1.00 91.44 85 TRP A N 1
ATOM 641 C CA . TRP A 1 85 ? 15.743 -0.420 6.558 1.00 91.44 85 TRP A CA 1
ATOM 642 C C . TRP A 1 85 ? 14.664 -1.476 6.821 1.00 91.44 85 TRP A C 1
ATOM 644 O O . TRP A 1 85 ? 13.608 -1.153 7.361 1.00 91.44 85 TRP A O 1
ATOM 654 N N . LEU A 1 86 ? 14.944 -2.743 6.508 1.00 91.56 86 LEU A N 1
ATOM 655 C CA . LEU A 1 86 ? 13.993 -3.841 6.679 1.00 91.56 86 LEU A CA 1
ATOM 656 C C . LEU A 1 86 ? 13.550 -4.022 8.140 1.00 91.56 86 LEU A C 1
ATOM 658 O O . LEU A 1 86 ? 12.393 -4.352 8.385 1.00 91.56 86 LEU A O 1
ATOM 662 N N . VAL A 1 87 ? 14.451 -3.799 9.102 1.00 92.25 87 VAL A N 1
ATOM 663 C CA . VAL A 1 87 ? 14.169 -3.951 10.541 1.00 92.25 87 VAL A CA 1
ATOM 664 C C . VAL A 1 87 ? 13.715 -2.639 11.178 1.00 92.25 87 VAL A C 1
ATOM 666 O O . VAL A 1 87 ? 12.761 -2.619 11.956 1.00 92.25 87 VAL A O 1
ATOM 669 N N . LEU A 1 88 ? 14.372 -1.528 10.846 1.00 92.81 88 LEU A N 1
ATOM 670 C CA . LEU A 1 88 ? 14.117 -0.231 11.460 1.00 92.81 88 LEU A CA 1
ATOM 671 C C . LEU A 1 88 ? 12.733 0.295 11.091 1.00 92.81 88 LEU A C 1
ATOM 673 O O . LEU A 1 88 ? 12.047 0.806 11.963 1.00 92.81 88 LEU A O 1
ATOM 677 N N . THR A 1 89 ? 12.277 0.149 9.845 1.00 91.62 89 THR A N 1
ATOM 678 C CA . THR A 1 89 ? 10.951 0.640 9.440 1.00 91.62 89 THR A CA 1
ATOM 679 C C . THR A 1 89 ? 9.801 0.019 10.250 1.00 91.62 89 THR A C 1
ATOM 681 O O . THR A 1 89 ? 9.042 0.782 10.850 1.00 91.62 89 THR A O 1
ATOM 684 N N . PRO A 1 90 ? 9.640 -1.317 10.341 1.00 92.38 90 PRO A N 1
ATOM 685 C CA . PRO A 1 90 ? 8.578 -1.900 11.162 1.00 92.38 90 PRO A CA 1
ATOM 686 C C . PRO A 1 90 ? 8.772 -1.610 12.655 1.00 92.38 90 PRO A C 1
ATOM 688 O O . PRO A 1 90 ? 7.790 -1.327 13.342 1.00 92.38 90 PRO A O 1
ATOM 691 N N . ALA A 1 91 ? 10.014 -1.611 13.156 1.00 90.62 91 ALA A N 1
ATOM 692 C CA . ALA A 1 91 ? 10.298 -1.273 14.551 1.00 90.62 91 ALA A CA 1
ATOM 693 C C . ALA A 1 91 ? 9.896 0.171 14.888 1.00 90.62 91 ALA A C 1
ATOM 695 O O . ALA A 1 91 ? 9.285 0.407 15.927 1.00 90.62 91 ALA A O 1
ATOM 696 N N . MET A 1 92 ? 10.170 1.121 13.992 1.00 90.12 92 MET A N 1
ATOM 697 C CA . MET A 1 92 ? 9.784 2.524 14.135 1.00 90.12 92 MET A CA 1
ATOM 698 C C . MET A 1 92 ? 8.266 2.696 14.123 1.00 90.12 92 MET A C 1
ATOM 700 O O . MET A 1 92 ? 7.744 3.447 14.939 1.00 90.12 92 MET A O 1
ATOM 704 N N . LEU A 1 93 ? 7.542 1.990 13.249 1.00 90.44 93 LEU A N 1
ATOM 705 C CA . LEU A 1 93 ? 6.076 2.057 13.199 1.00 90.44 93 LEU A CA 1
ATOM 706 C C . LEU A 1 93 ? 5.430 1.507 14.477 1.00 90.44 93 LEU A C 1
ATOM 708 O O . LEU A 1 93 ? 4.534 2.135 15.038 1.00 90.44 93 LEU A O 1
ATOM 712 N N . ILE A 1 94 ? 5.907 0.355 14.955 1.00 88.75 94 ILE A N 1
ATOM 713 C CA . ILE A 1 94 ? 5.440 -0.243 16.212 1.00 88.75 94 ILE A CA 1
ATOM 714 C C . ILE A 1 94 ? 5.801 0.668 17.389 1.00 88.75 94 ILE A C 1
ATOM 716 O O . ILE A 1 94 ? 4.947 0.953 18.223 1.00 88.75 94 ILE A O 1
ATOM 720 N N . GLY A 1 95 ? 7.040 1.159 17.437 1.00 86.06 95 GLY A N 1
ATOM 721 C CA . GLY A 1 95 ? 7.510 2.078 18.468 1.00 86.06 95 GLY A CA 1
ATOM 722 C C . GLY A 1 95 ? 6.662 3.344 18.524 1.00 86.06 95 GLY A C 1
ATOM 723 O O . GLY A 1 95 ? 6.141 3.672 19.582 1.00 86.06 95 GLY A O 1
ATOM 724 N N . LEU A 1 96 ? 6.437 4.006 17.387 1.00 85.94 96 LEU A N 1
ATOM 725 C CA . LEU A 1 96 ? 5.635 5.228 17.315 1.00 85.94 96 LEU A CA 1
ATOM 726 C C . LEU A 1 96 ? 4.190 5.006 17.778 1.00 85.94 96 LEU A C 1
ATOM 728 O O . LEU A 1 96 ? 3.661 5.830 18.520 1.00 85.94 96 LEU A O 1
ATOM 732 N N . TYR A 1 97 ? 3.570 3.885 17.390 1.00 84.62 97 TYR A N 1
ATOM 733 C CA . TYR A 1 97 ? 2.231 3.534 17.865 1.00 84.62 97 TYR A CA 1
ATOM 734 C C . TYR A 1 97 ? 2.206 3.315 19.384 1.00 84.62 97 TYR A C 1
ATOM 736 O O . TYR A 1 97 ? 1.299 3.780 20.065 1.00 84.62 97 TYR A O 1
ATOM 744 N N . LEU A 1 98 ? 3.202 2.614 19.930 1.00 82.19 98 LEU A N 1
ATOM 745 C CA . LEU A 1 98 ? 3.241 2.283 21.353 1.00 82.19 98 LEU A CA 1
ATOM 746 C C . LEU A 1 98 ? 3.646 3.463 22.254 1.00 82.19 98 LEU A C 1
ATOM 748 O O . LEU A 1 98 ? 3.259 3.489 23.420 1.00 82.19 98 LEU A O 1
ATOM 752 N N . LEU A 1 99 ? 4.402 4.434 21.734 1.00 81.50 99 LEU A N 1
ATOM 753 C CA . LEU A 1 99 ? 4.795 5.648 22.460 1.00 81.50 99 LEU A CA 1
ATOM 754 C C . LEU A 1 99 ? 3.615 6.595 22.730 1.00 81.50 99 LEU A C 1
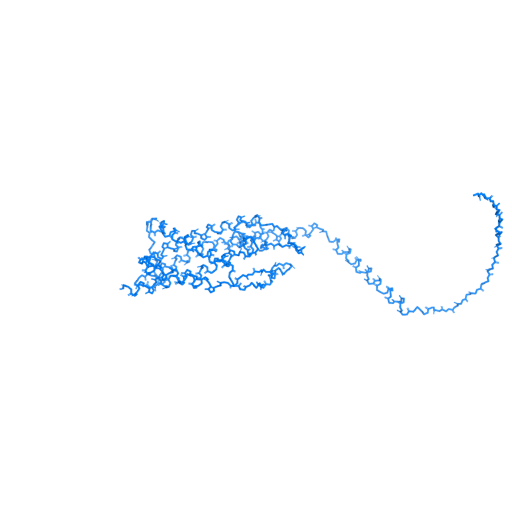ATOM 756 O O . LEU A 1 99 ? 3.699 7.435 23.627 1.00 81.50 99 LEU A O 1
ATOM 760 N N . CYS A 1 100 ? 2.525 6.474 21.968 1.00 72.88 100 CYS A N 1
ATOM 761 C CA . CYS A 1 100 ? 1.328 7.294 22.120 1.00 72.88 100 CYS A CA 1
ATOM 762 C C . CYS A 1 100 ? 0.163 6.422 22.612 1.00 72.88 100 CYS A C 1
ATOM 764 O O . CYS A 1 100 ? -0.590 5.840 21.833 1.00 72.88 100 CYS A O 1
ATOM 766 N N . GLY A 1 101 ? 0.071 6.278 23.938 1.00 66.75 101 GLY A N 1
ATOM 767 C CA . GLY A 1 101 ? -0.985 5.523 24.616 1.00 66.75 101 GLY A CA 1
ATOM 768 C C . GLY A 1 101 ? -2.176 6.395 25.027 1.00 66.75 101 GLY A C 1
ATOM 769 O O . GLY A 1 101 ? -2.148 7.614 24.894 1.00 66.75 101 GLY A O 1
ATOM 770 N N . LYS A 1 102 ? -3.220 5.764 25.586 1.00 60.03 102 LYS A N 1
ATOM 771 C CA . LYS A 1 102 ? -4.488 6.421 25.970 1.00 60.03 102 LYS A CA 1
ATOM 772 C C . LYS A 1 102 ? -4.352 7.585 26.963 1.00 60.03 102 LYS A C 1
ATOM 774 O O . LYS A 1 102 ? -5.239 8.425 26.993 1.00 60.03 102 LYS A O 1
ATOM 779 N N . GLU A 1 103 ? -3.292 7.627 27.771 1.00 58.47 103 GLU A N 1
ATOM 780 C CA . GLU A 1 103 ? -3.171 8.621 28.850 1.00 58.47 103 GLU A CA 1
ATOM 781 C C . GLU A 1 103 ? -2.000 9.596 28.700 1.00 58.47 103 GLU A C 1
ATOM 783 O O . GLU A 1 103 ? -2.073 10.708 29.217 1.00 58.47 103 GLU A O 1
ATOM 788 N N . ARG A 1 104 ? -0.918 9.218 28.004 1.00 61.50 104 ARG A N 1
ATOM 789 C CA . ARG A 1 104 ? 0.238 10.090 27.734 1.00 61.50 104 ARG A CA 1
ATOM 790 C C . ARG A 1 104 ? 0.921 9.669 26.437 1.00 61.50 104 ARG A C 1
ATOM 792 O O . ARG A 1 104 ? 1.155 8.481 26.222 1.00 61.50 104 ARG A O 1
ATOM 799 N N . CYS A 1 105 ? 1.319 10.649 25.631 1.00 67.56 105 CYS A N 1
ATOM 800 C CA . CYS A 1 105 ? 2.289 10.454 24.558 1.00 67.56 105 CYS A CA 1
ATOM 801 C C . CYS A 1 105 ? 3.619 11.024 25.050 1.00 67.56 105 CYS A C 1
ATOM 803 O O . CYS A 1 105 ? 3.832 12.233 25.033 1.00 67.56 105 CYS A O 1
ATOM 805 N N . SER A 1 106 ? 4.472 10.159 25.600 1.00 67.19 106 SER A N 1
ATOM 806 C CA . SER A 1 106 ? 5.771 10.555 26.147 1.00 67.19 106 SER A CA 1
ATOM 807 C C . SER A 1 106 ? 6.863 9.684 25.550 1.00 67.19 106 SER A C 1
ATOM 809 O O . SER A 1 106 ? 6.805 8.461 25.636 1.00 67.19 106 SER A O 1
ATOM 811 N N . VAL A 1 107 ? 7.874 10.327 24.965 1.00 68.00 107 VAL A N 1
ATOM 812 C CA . VAL A 1 107 ? 9.031 9.660 24.342 1.00 68.00 107 VAL A CA 1
ATOM 813 C C . VAL A 1 107 ? 9.946 9.018 25.398 1.00 68.00 107 VAL A C 1
ATOM 815 O O . VAL A 1 107 ? 10.733 8.129 25.089 1.00 68.00 107 VAL A O 1
ATOM 818 N N . SER A 1 108 ? 9.825 9.444 26.658 1.00 64.25 108 SER A N 1
ATOM 819 C CA . SER A 1 108 ? 10.756 9.096 27.737 1.00 64.25 108 SER A CA 1
ATOM 820 C C . SER A 1 108 ? 10.430 7.790 28.468 1.00 64.25 108 SER A C 1
ATOM 822 O O . SER A 1 108 ? 11.179 7.401 29.361 1.00 64.25 108 SER A O 1
ATOM 824 N N . VAL A 1 109 ? 9.318 7.120 28.144 1.00 67.38 109 VAL A N 1
ATOM 825 C CA . VAL A 1 109 ? 8.887 5.884 28.820 1.00 67.38 109 VAL A CA 1
ATOM 826 C C . VAL A 1 109 ? 8.919 4.726 27.832 1.00 67.38 109 VAL A C 1
ATOM 828 O O . VAL A 1 109 ? 8.319 4.798 26.762 1.00 67.38 109 VAL A O 1
ATOM 831 N N . LEU A 1 110 ? 9.610 3.644 28.199 1.00 65.62 110 LEU A N 1
ATOM 832 C CA . LEU A 1 110 ? 9.670 2.441 27.375 1.00 65.62 110 LEU A CA 1
ATOM 833 C C . LEU A 1 110 ? 8.278 1.782 27.324 1.00 65.62 110 LEU A C 1
ATOM 835 O O . LEU A 1 110 ? 7.736 1.439 28.379 1.00 65.62 110 LEU A O 1
ATOM 839 N N . PRO A 1 111 ? 7.685 1.590 26.134 1.00 66.94 111 PRO A N 1
ATOM 840 C CA . PRO A 1 111 ? 6.348 1.033 26.036 1.00 66.94 111 PRO A CA 1
ATOM 841 C C . PRO A 1 111 ? 6.309 -0.448 26.420 1.00 66.94 111 PRO A C 1
ATOM 843 O O . PRO A 1 111 ? 7.207 -1.227 26.096 1.00 66.94 111 PRO A O 1
ATOM 846 N N . THR A 1 112 ? 5.223 -0.864 27.070 1.00 65.81 112 THR A N 1
ATOM 847 C CA . THR A 1 112 ? 4.990 -2.265 27.421 1.00 65.81 112 THR A CA 1
ATOM 848 C C . THR A 1 112 ? 4.452 -3.037 26.215 1.00 65.81 112 THR A C 1
ATOM 850 O O . THR A 1 112 ? 3.394 -2.726 25.669 1.00 65.81 112 THR A O 1
ATOM 853 N N . LEU A 1 113 ? 5.179 -4.072 25.781 1.00 69.25 113 LEU A N 1
ATOM 854 C CA . LEU A 1 113 ? 4.711 -4.949 24.707 1.00 69.25 113 LEU A CA 1
ATOM 855 C C . LEU A 1 113 ? 3.643 -5.924 25.240 1.00 69.25 113 LEU A C 1
ATOM 857 O O . LEU A 1 113 ? 3.851 -6.539 26.294 1.00 69.25 113 LEU A O 1
ATOM 861 N N . PRO A 1 114 ? 2.524 -6.124 24.517 1.00 72.06 114 PRO A N 1
ATOM 862 C CA . PRO A 1 114 ? 1.550 -7.152 24.865 1.00 72.06 114 PRO A CA 1
ATOM 863 C C . PRO A 1 114 ? 2.215 -8.535 24.887 1.00 72.06 114 PRO A C 1
ATOM 865 O O . PRO A 1 114 ? 2.743 -8.992 23.884 1.00 72.06 114 PRO A O 1
ATOM 868 N N . LYS A 1 115 ? 2.181 -9.250 26.016 1.00 64.56 115 LYS A N 1
ATOM 869 C CA . LYS A 1 115 ? 2.851 -10.564 26.129 1.00 64.56 115 LYS A CA 1
ATOM 870 C C . LYS A 1 115 ? 2.142 -11.693 25.363 1.00 64.56 115 LYS A C 1
ATOM 872 O O . LYS A 1 115 ? 2.725 -12.750 25.145 1.00 64.56 115 LYS A O 1
ATOM 877 N N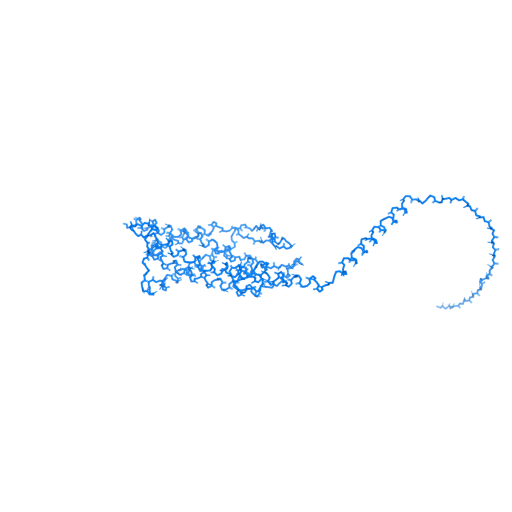 . ALA A 1 116 ? 0.884 -11.500 24.966 1.00 70.94 116 ALA A N 1
ATOM 878 C CA . ALA A 1 116 ? 0.078 -12.532 24.321 1.00 70.94 116 ALA A CA 1
ATOM 879 C C . ALA A 1 116 ? 0.151 -12.451 22.788 1.00 70.94 116 ALA A C 1
ATOM 881 O O . ALA A 1 116 ? -0.243 -11.453 22.190 1.00 70.94 116 ALA A O 1
ATOM 882 N N . MET A 1 117 ? 0.543 -13.549 22.131 1.00 60.94 117 MET A N 1
ATOM 883 C CA . MET A 1 117 ? 0.609 -13.641 20.659 1.00 60.94 117 MET A CA 1
ATOM 884 C C . MET A 1 117 ? -0.750 -13.407 19.975 1.00 60.94 117 MET A C 1
ATOM 886 O O . MET A 1 117 ? -0.823 -12.805 18.906 1.00 60.94 117 MET A O 1
ATOM 890 N N . ARG A 1 118 ? -1.848 -13.802 20.635 1.00 64.50 118 ARG A N 1
AT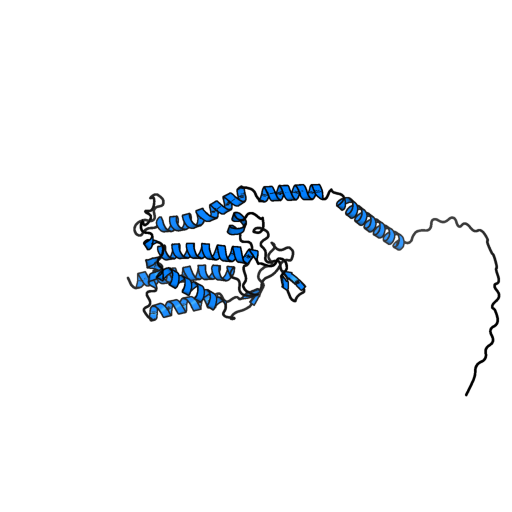OM 891 C CA . ARG A 1 118 ? -3.227 -13.557 20.169 1.00 64.50 118 ARG A CA 1
ATOM 892 C C . ARG A 1 118 ? -3.609 -12.072 20.136 1.00 64.50 118 ARG A C 1
ATOM 894 O O . ARG A 1 118 ? -4.578 -11.716 19.476 1.00 64.50 118 ARG A O 1
ATOM 901 N N . SER A 1 119 ? -2.867 -11.209 20.830 1.00 72.31 119 SER A N 1
ATOM 902 C CA . SER A 1 119 ? -3.108 -9.764 20.827 1.00 72.31 119 SER A CA 1
ATOM 903 C C . SER A 1 119 ? -2.545 -9.066 19.590 1.00 72.31 119 SER A C 1
ATOM 905 O O . SER A 1 119 ? -2.979 -7.954 19.302 1.00 72.31 119 SER A O 1
ATOM 907 N N . TYR A 1 120 ? -1.622 -9.700 18.856 1.00 78.38 120 TYR A N 1
ATOM 908 C CA . TYR A 1 120 ? -0.977 -9.109 17.680 1.00 78.38 120 TYR A CA 1
ATOM 909 C C . TYR A 1 120 ? -1.744 -9.377 16.386 1.00 78.38 120 TYR A C 1
ATOM 911 O O . TYR A 1 120 ? -1.917 -8.471 15.578 1.00 78.38 120 TYR A O 1
ATOM 919 N N . LEU A 1 121 ? -2.216 -10.609 16.184 1.00 84.19 121 LEU A N 1
ATOM 920 C CA . LEU A 1 121 ? -2.893 -11.021 14.956 1.00 84.19 121 LEU A CA 1
ATOM 921 C C . LEU A 1 121 ? -4.270 -11.586 15.271 1.00 84.19 121 LEU A C 1
ATOM 923 O O . LEU A 1 121 ? -4.409 -12.575 15.990 1.00 84.19 121 LEU A O 1
ATOM 927 N N . HIS A 1 122 ? -5.287 -10.975 14.671 1.00 87.44 122 HIS A N 1
ATOM 928 C CA . HIS A 1 122 ? -6.663 -11.426 14.779 1.00 87.44 122 HIS A CA 1
ATOM 929 C C . HIS A 1 122 ? -7.206 -11.752 13.390 1.00 87.44 122 HIS A C 1
ATOM 931 O O . HIS A 1 122 ? -7.275 -10.883 12.520 1.00 87.44 122 HIS A O 1
ATOM 937 N N . TRP A 1 123 ? -7.612 -13.006 13.174 1.00 88.69 123 TRP A N 1
ATOM 938 C CA . TRP A 1 123 ? -7.965 -13.501 11.838 1.00 88.69 123 TRP A CA 1
ATOM 939 C C . TRP A 1 123 ? -9.089 -12.682 11.181 1.00 88.69 123 TRP A C 1
ATOM 941 O O . TRP A 1 123 ? -9.000 -12.370 9.999 1.00 88.69 123 TRP A O 1
ATOM 951 N N . LYS A 1 124 ? -10.097 -12.250 11.960 1.00 91.06 124 LYS A N 1
ATOM 952 C CA . LYS A 1 124 ? -11.198 -11.399 11.467 1.00 91.06 124 LYS A CA 1
ATOM 953 C C . LYS A 1 124 ? -10.699 -10.068 10.892 1.00 91.06 124 LYS A C 1
ATOM 955 O O . LYS A 1 124 ? -11.211 -9.621 9.872 1.00 91.06 124 LYS A O 1
ATOM 960 N N . ILE A 1 125 ? -9.693 -9.459 11.526 1.00 91.50 125 ILE A N 1
ATOM 961 C CA . ILE A 1 125 ? -9.086 -8.205 11.059 1.00 91.50 125 ILE A CA 1
ATOM 962 C C . ILE A 1 125 ? -8.271 -8.466 9.793 1.00 91.50 125 ILE A C 1
ATOM 964 O O . ILE A 1 125 ? -8.391 -7.715 8.832 1.00 91.50 125 ILE A O 1
ATOM 968 N N . GLY A 1 126 ? -7.524 -9.574 9.751 1.00 92.44 126 GLY A N 1
ATOM 969 C CA . GLY A 1 126 ? -6.801 -9.998 8.550 1.00 92.44 126 GLY A CA 1
ATOM 970 C C . GLY A 1 126 ? -7.724 -10.212 7.345 1.00 92.44 126 GLY A C 1
ATOM 971 O O . GLY A 1 126 ? -7.443 -9.706 6.261 1.00 92.44 126 GLY A O 1
ATOM 972 N N . VAL A 1 127 ? -8.860 -10.891 7.538 1.00 93.75 127 VAL A N 1
ATOM 973 C CA . VAL A 1 127 ? -9.874 -11.079 6.486 1.00 93.75 127 VAL A CA 1
ATOM 974 C C . VAL A 1 127 ? -10.493 -9.746 6.074 1.00 93.75 127 VAL A C 1
ATOM 976 O O . VAL A 1 127 ? -10.568 -9.467 4.882 1.00 93.75 127 VAL A O 1
ATOM 979 N N . GLY A 1 128 ? -10.876 -8.895 7.031 1.00 93.38 128 GLY A N 1
ATOM 980 C CA . GLY A 1 128 ? -11.416 -7.566 6.735 1.00 93.38 128 GLY A CA 1
ATOM 981 C C . GLY A 1 128 ? -10.443 -6.700 5.930 1.00 93.38 128 GLY A C 1
ATOM 982 O O . GLY A 1 128 ? -10.837 -6.086 4.939 1.00 93.38 128 GLY A O 1
ATOM 983 N N . TYR A 1 129 ? -9.159 -6.711 6.293 1.00 94.81 129 TYR A N 1
ATOM 984 C CA . TYR A 1 129 ? -8.113 -6.010 5.552 1.00 94.81 129 TYR A CA 1
ATOM 985 C C . TYR A 1 129 ? -7.917 -6.600 4.148 1.00 94.81 129 TYR A C 1
ATOM 987 O O . TYR A 1 129 ? -7.836 -5.852 3.179 1.00 94.81 129 TYR A O 1
ATOM 995 N N . GLY A 1 130 ? -7.929 -7.929 4.001 1.00 95.25 130 GLY A N 1
ATOM 996 C CA . GLY A 1 130 ? -7.878 -8.594 2.695 1.00 95.25 130 GLY A CA 1
ATOM 997 C C . GLY A 1 130 ? -9.053 -8.225 1.781 1.00 95.25 130 GLY A C 1
ATOM 998 O O . GLY A 1 130 ? -8.845 -7.907 0.611 1.00 95.25 130 GLY A O 1
ATOM 999 N N . VAL A 1 131 ? -10.277 -8.186 2.318 1.00 95.38 131 VAL A N 1
ATOM 1000 C CA . VAL A 1 131 ? -11.474 -7.727 1.590 1.00 95.38 131 VAL A CA 1
ATOM 1001 C C . VAL A 1 131 ? -11.335 -6.262 1.183 1.00 95.38 131 VAL A C 1
ATOM 1003 O O . VAL A 1 131 ? -11.665 -5.907 0.054 1.00 95.38 131 VAL A O 1
ATOM 1006 N N . PHE A 1 132 ? -10.794 -5.413 2.059 1.00 95.56 132 PHE A N 1
ATOM 1007 C CA . PHE A 1 132 ? -10.521 -4.016 1.732 1.00 95.56 132 PHE A CA 1
ATOM 1008 C C . PHE A 1 132 ? -9.500 -3.874 0.591 1.00 95.56 132 PHE A C 1
ATOM 1010 O O . PHE A 1 132 ? -9.743 -3.119 -0.351 1.00 95.56 132 PHE A O 1
ATOM 1017 N N . LEU A 1 133 ? -8.398 -4.632 0.613 1.00 96.12 133 LEU A N 1
ATOM 1018 C CA . LEU A 1 133 ? -7.423 -4.652 -0.484 1.00 96.12 133 LEU A CA 1
ATOM 1019 C C . LEU A 1 133 ? -8.058 -5.095 -1.804 1.00 96.12 133 LEU A C 1
ATOM 1021 O O . LEU A 1 133 ? -7.802 -4.486 -2.845 1.00 96.12 133 LEU A O 1
ATOM 1025 N N . LEU A 1 134 ? -8.905 -6.126 -1.759 1.00 95.94 134 LEU A N 1
ATOM 1026 C CA . LEU A 1 134 ? -9.633 -6.608 -2.926 1.00 95.94 134 LEU A CA 1
ATOM 1027 C C . LEU A 1 134 ? -10.595 -5.542 -3.460 1.00 95.94 134 LEU A C 1
ATOM 1029 O O . LEU A 1 134 ? -10.608 -5.290 -4.660 1.00 95.94 134 LEU A O 1
ATOM 1033 N N . LEU A 1 135 ? -11.347 -4.865 -2.590 1.00 96.00 135 LEU A N 1
ATOM 1034 C CA . LEU A 1 135 ? -12.225 -3.764 -2.982 1.00 96.00 135 LEU A CA 1
ATOM 1035 C C . LEU A 1 135 ? -11.440 -2.652 -3.692 1.00 96.00 135 LEU A C 1
ATOM 1037 O O . LEU A 1 135 ? -11.849 -2.207 -4.763 1.00 96.00 135 LEU A O 1
ATOM 1041 N N . GLN A 1 136 ? -10.292 -2.238 -3.148 1.00 96.25 136 GLN A N 1
ATOM 1042 C CA . GLN A 1 136 ? -9.439 -1.237 -3.798 1.00 96.25 136 GLN A CA 1
ATOM 1043 C C . GLN A 1 136 ? -8.909 -1.723 -5.150 1.00 96.25 136 GLN A C 1
ATOM 1045 O O . GLN A 1 136 ? -8.856 -0.948 -6.106 1.00 96.25 136 GLN A O 1
ATOM 1050 N N . ALA A 1 137 ? -8.557 -3.005 -5.258 1.00 94.62 137 ALA A N 1
ATOM 1051 C CA . ALA A 1 137 ? -8.127 -3.607 -6.515 1.00 94.62 137 ALA A CA 1
ATOM 1052 C C . ALA A 1 137 ? -9.246 -3.602 -7.569 1.00 94.62 137 ALA A C 1
ATOM 1054 O O . ALA A 1 137 ? -9.017 -3.241 -8.724 1.00 94.62 137 ALA A O 1
ATOM 1055 N N . LEU A 1 138 ? -10.475 -3.927 -7.165 1.00 94.94 138 LEU A N 1
ATOM 1056 C CA . LEU A 1 138 ? -11.650 -3.891 -8.034 1.00 94.94 138 LEU A CA 1
ATOM 1057 C C . LEU A 1 138 ? -11.964 -2.461 -8.487 1.00 94.94 138 LEU A C 1
ATOM 1059 O O . LEU A 1 138 ? -12.129 -2.230 -9.683 1.00 94.94 138 LEU A O 1
ATOM 1063 N N . LEU A 1 139 ? -11.950 -1.484 -7.574 1.00 94.38 139 LEU A N 1
ATOM 1064 C CA . LEU A 1 139 ? -12.119 -0.064 -7.912 1.00 94.38 139 LEU A CA 1
ATOM 1065 C C . LEU A 1 139 ? -11.033 0.427 -8.887 1.00 94.38 139 LEU A C 1
ATOM 1067 O O . LEU A 1 139 ? -11.321 1.200 -9.804 1.00 94.38 139 LEU A O 1
ATOM 1071 N N . GLN A 1 140 ? -9.797 -0.069 -8.755 1.00 92.75 140 GLN A N 1
ATOM 1072 C CA . GLN A 1 140 ? -8.712 0.239 -9.689 1.00 92.75 140 GLN A CA 1
ATOM 1073 C C . GLN A 1 140 ? -8.935 -0.373 -11.074 1.00 92.75 140 GLN A C 1
ATOM 1075 O O . GLN A 1 140 ? -8.559 0.241 -12.078 1.00 92.75 140 GLN A O 1
ATOM 1080 N N . ALA A 1 141 ? -9.508 -1.575 -11.130 1.00 91.69 141 ALA A N 1
ATOM 1081 C CA . ALA A 1 141 ? -9.757 -2.299 -12.368 1.00 91.69 141 ALA A CA 1
ATOM 1082 C C . ALA A 1 141 ? -10.893 -1.680 -13.201 1.00 91.69 141 ALA A C 1
ATOM 1084 O O . ALA A 1 141 ? -10.902 -1.845 -14.423 1.00 91.69 141 ALA A O 1
ATOM 1085 N N . ILE A 1 142 ? -11.811 -0.933 -12.573 1.00 92.38 142 ILE A N 1
ATOM 1086 C CA . ILE A 1 142 ? -12.923 -0.275 -13.268 1.00 92.38 142 ILE A CA 1
ATOM 1087 C C . ILE A 1 142 ? -12.381 0.668 -14.360 1.00 92.38 142 ILE A C 1
ATOM 1089 O O . ILE A 1 142 ? -11.601 1.584 -14.069 1.00 92.38 142 ILE A O 1
ATOM 1093 N N . PRO A 1 143 ? -12.794 0.494 -15.632 1.00 88.31 143 PRO A N 1
ATOM 1094 C CA . PRO A 1 143 ? -12.223 1.224 -16.753 1.00 88.31 143 PRO A CA 1
ATOM 1095 C C . PRO A 1 143 ? -12.800 2.632 -16.943 1.00 88.31 143 PRO A C 1
ATOM 1097 O O . PRO A 1 143 ? -13.097 3.046 -18.058 1.00 88.31 143 PRO A O 1
ATOM 1100 N N . VAL A 1 144 ? -12.922 3.390 -15.856 1.00 90.62 144 VAL A N 1
ATOM 1101 C CA . VAL A 1 144 ? -13.462 4.754 -15.848 1.00 90.62 144 VAL A CA 1
ATOM 1102 C C . VAL A 1 144 ? -12.330 5.768 -15.711 1.00 90.62 144 VAL A C 1
ATOM 1104 O O . VAL A 1 144 ? -11.397 5.575 -14.936 1.00 90.62 144 VAL A O 1
ATOM 1107 N N . GLY A 1 145 ? -12.419 6.873 -16.448 1.00 87.44 145 GLY A N 1
ATOM 1108 C CA . GLY A 1 145 ? -11.486 7.996 -16.348 1.00 87.44 145 GLY A CA 1
ATOM 1109 C C . GLY A 1 145 ? -10.498 8.104 -17.509 1.00 87.44 145 GLY A C 1
ATOM 1110 O O . GLY A 1 145 ? -10.318 7.192 -18.320 1.00 87.44 145 GLY A O 1
ATOM 1111 N N . ARG A 1 146 ? -9.853 9.271 -17.599 1.00 89.06 146 ARG A N 1
ATOM 1112 C CA . ARG A 1 146 ? -8.912 9.593 -18.680 1.00 89.06 146 ARG A CA 1
ATOM 1113 C C . ARG A 1 146 ? -7.624 8.785 -18.536 1.00 89.06 146 ARG A C 1
ATOM 1115 O O . ARG A 1 146 ? -7.133 8.569 -17.427 1.00 89.06 146 ARG A O 1
ATOM 1122 N N . THR A 1 147 ? -7.076 8.354 -19.669 1.00 89.88 147 THR A N 1
ATOM 1123 C CA . THR A 1 147 ? -5.771 7.683 -19.725 1.00 89.88 147 THR A CA 1
ATOM 1124 C C . THR A 1 147 ? -4.717 8.702 -20.125 1.00 89.88 147 THR A C 1
ATOM 1126 O O . THR A 1 147 ? -4.873 9.379 -21.137 1.00 89.88 147 THR A O 1
ATOM 1129 N N . VAL A 1 148 ? -3.659 8.817 -19.331 1.00 88.25 148 VAL A N 1
ATOM 1130 C CA . VAL A 1 148 ? -2.565 9.769 -19.543 1.00 88.25 148 VAL A CA 1
ATOM 1131 C C . VAL A 1 148 ? -1.233 9.037 -19.568 1.00 88.25 148 VAL A C 1
ATOM 1133 O O . VAL A 1 148 ? -1.082 7.981 -18.949 1.00 88.25 148 VAL A O 1
ATOM 1136 N N . TYR A 1 149 ? -0.258 9.590 -20.283 1.00 86.44 149 TYR A N 1
ATOM 1137 C CA . TYR A 1 149 ? 1.118 9.121 -20.191 1.00 86.44 149 TYR A CA 1
ATOM 1138 C C . TYR A 1 149 ? 1.777 9.750 -18.966 1.00 86.44 149 TYR A C 1
ATOM 1140 O O . TYR A 1 149 ? 1.714 10.961 -18.768 1.00 86.44 149 TYR A O 1
ATOM 1148 N N . GLY A 1 150 ? 2.384 8.916 -18.131 1.00 82.25 150 GLY A N 1
ATOM 1149 C CA . GLY A 1 150 ? 3.247 9.363 -17.051 1.00 82.25 150 GLY A CA 1
ATOM 1150 C C . GLY A 1 150 ? 4.582 9.865 -17.585 1.00 82.25 150 GLY A C 1
ATOM 1151 O O . GLY A 1 150 ? 4.926 9.670 -18.754 1.00 82.25 150 GLY A O 1
ATOM 1152 N N . PHE A 1 151 ? 5.349 10.489 -16.698 1.00 80.88 151 PHE A N 1
ATOM 1153 C CA . PHE A 1 151 ? 6.663 11.009 -17.044 1.00 80.88 151 PHE A CA 1
ATOM 1154 C C . PHE A 1 151 ? 7.597 9.893 -17.535 1.00 80.88 151 PHE A C 1
ATOM 1156 O O . PHE A 1 151 ? 7.597 8.796 -16.964 1.00 80.88 151 PHE A O 1
ATOM 1163 N N . PRO A 1 152 ? 8.410 10.156 -18.574 1.00 76.12 152 PRO A N 1
ATOM 1164 C CA . PRO A 1 152 ? 9.393 9.192 -19.031 1.00 76.12 152 PRO A CA 1
ATOM 1165 C C . PRO A 1 152 ? 10.410 8.944 -17.916 1.00 76.12 152 PRO A C 1
ATOM 1167 O O . PRO A 1 152 ? 11.048 9.871 -17.408 1.00 76.12 152 PRO A O 1
ATOM 1170 N N . CYS A 1 153 ? 10.582 7.683 -17.526 1.00 68.88 153 CYS A N 1
ATOM 1171 C CA . CYS A 1 153 ? 11.569 7.336 -16.512 1.00 68.88 153 CYS A CA 1
ATOM 1172 C C . CYS A 1 153 ? 12.980 7.594 -17.066 1.00 68.88 153 CYS A C 1
ATOM 1174 O O . CYS A 1 153 ? 13.435 6.891 -17.969 1.00 68.88 153 CYS A O 1
ATOM 1176 N N . LYS A 1 154 ? 13.696 8.568 -16.485 1.00 66.88 154 LYS A N 1
ATOM 1177 C CA . LYS A 1 154 ? 15.110 8.866 -16.800 1.00 66.88 154 LYS A CA 1
ATOM 1178 C C . LYS A 1 154 ? 16.043 7.683 -16.536 1.00 66.88 154 LYS A C 1
ATOM 1180 O O . LYS A 1 154 ? 17.121 7.605 -17.106 1.00 66.88 154 LYS A O 1
ATOM 1185 N N . LEU A 1 155 ? 15.604 6.764 -15.677 1.00 65.75 155 LEU A N 1
ATOM 1186 C CA . LEU A 1 155 ? 16.351 5.575 -15.296 1.00 65.75 155 LEU A CA 1
ATOM 1187 C C . LEU A 1 155 ? 16.428 4.530 -16.430 1.00 65.75 155 LEU A C 1
ATOM 1189 O O . LEU A 1 155 ? 17.288 3.653 -16.402 1.00 65.75 155 LEU A O 1
ATOM 1193 N N . PHE A 1 156 ? 15.573 4.636 -17.456 1.00 64.94 156 PHE A N 1
ATOM 1194 C CA . PHE A 1 156 ? 15.661 3.813 -18.662 1.00 64.94 156 PHE A CA 1
ATOM 1195 C C . PHE A 1 156 ? 16.354 4.562 -19.797 1.00 64.94 156 PHE A C 1
ATOM 1197 O O . PHE A 1 156 ? 15.955 5.667 -20.155 1.00 64.94 156 PHE A O 1
ATOM 1204 N N . ARG A 1 157 ? 17.300 3.885 -20.462 1.00 56.91 157 ARG A N 1
ATOM 1205 C CA . ARG A 1 157 ? 18.018 4.390 -21.648 1.00 56.91 157 ARG A CA 1
ATOM 1206 C C . ARG A 1 157 ? 17.094 4.818 -22.800 1.00 56.91 157 ARG A C 1
ATOM 1208 O O . ARG A 1 157 ? 17.482 5.646 -23.609 1.00 56.91 157 ARG A O 1
ATOM 1215 N N . HIS A 1 158 ? 15.882 4.264 -22.869 1.00 61.06 158 HIS A N 1
ATOM 1216 C CA . HIS A 1 158 ? 14.899 4.547 -23.922 1.00 61.06 158 HIS A CA 1
ATOM 1217 C C . HIS A 1 158 ? 13.732 5.442 -23.474 1.00 61.06 158 HIS A C 1
ATOM 1219 O O . HIS A 1 158 ? 12.738 5.505 -24.187 1.00 61.06 158 HIS A O 1
ATOM 1225 N N . HIS A 1 159 ? 13.810 6.101 -22.307 1.00 62.91 159 HIS A N 1
ATOM 1226 C CA . HIS A 1 159 ? 12.782 7.044 -21.833 1.00 62.91 159 HIS A CA 1
ATOM 1227 C C . HIS A 1 159 ? 11.342 6.513 -21.967 1.00 62.91 159 HIS A C 1
ATOM 1229 O O . HIS A 1 159 ? 10.457 7.154 -22.529 1.00 62.91 159 HIS A O 1
ATOM 1235 N N . VAL A 1 160 ? 11.104 5.304 -21.454 1.00 66.25 160 VAL A N 1
ATOM 1236 C CA . VAL A 1 160 ? 9.799 4.642 -21.561 1.00 66.25 160 VAL A CA 1
ATOM 1237 C C . VAL A 1 160 ? 8.755 5.415 -20.751 1.00 66.25 160 VAL A C 1
ATOM 1239 O O . VAL A 1 160 ? 8.882 5.540 -19.531 1.00 66.25 160 VAL A O 1
ATOM 1242 N N . ALA A 1 161 ? 7.710 5.894 -21.427 1.00 73.38 161 ALA A N 1
ATOM 1243 C CA . ALA A 1 161 ? 6.528 6.475 -20.800 1.00 73.38 161 ALA A CA 1
ATOM 1244 C C . ALA A 1 161 ? 5.444 5.404 -20.611 1.00 73.38 161 ALA A C 1
ATOM 1246 O O . ALA A 1 161 ? 5.149 4.611 -21.510 1.00 73.38 161 ALA A O 1
ATOM 1247 N N . TYR A 1 162 ? 4.838 5.379 -19.427 1.00 79.00 162 TYR A N 1
ATOM 1248 C CA . TYR A 1 162 ? 3.779 4.432 -19.093 1.00 79.00 162 TYR A CA 1
ATOM 1249 C C . TYR A 1 162 ? 2.408 5.087 -19.173 1.00 79.00 162 TYR A C 1
ATOM 1251 O O . TYR A 1 162 ? 2.249 6.238 -18.784 1.00 79.00 162 TYR A O 1
ATOM 1259 N N . ARG A 1 163 ? 1.397 4.343 -19.624 1.00 83.94 163 ARG A N 1
ATOM 1260 C CA . ARG A 1 163 ? 0.005 4.790 -19.540 1.00 83.94 163 ARG A CA 1
ATOM 1261 C C . ARG A 1 163 ? -0.538 4.523 -18.138 1.00 83.94 163 ARG A C 1
ATOM 1263 O O . ARG A 1 163 ? -0.283 3.460 -17.564 1.00 83.94 163 ARG A O 1
ATOM 1270 N N . TYR A 1 164 ? -1.283 5.490 -17.620 1.00 86.44 164 TYR A N 1
ATOM 1271 C CA . TYR A 1 164 ? -1.974 5.442 -16.339 1.00 86.44 164 TYR A CA 1
ATOM 1272 C C . TYR A 1 164 ? -3.413 5.906 -16.512 1.00 86.44 164 TYR A C 1
ATOM 1274 O O . TYR A 1 164 ? -3.688 6.849 -17.255 1.00 86.44 164 TYR A O 1
ATOM 1282 N N . ARG A 1 165 ? -4.332 5.267 -15.789 1.00 89.44 165 ARG A N 1
ATOM 1283 C CA . ARG A 1 165 ? -5.728 5.694 -15.717 1.00 89.44 165 ARG A CA 1
ATOM 1284 C C . ARG A 1 165 ? -5.954 6.557 -14.480 1.00 89.44 165 ARG A C 1
ATOM 1286 O O . ARG A 1 165 ? -5.600 6.183 -13.358 1.00 89.44 165 ARG A O 1
ATOM 1293 N N . LEU A 1 166 ? -6.552 7.723 -14.697 1.00 89.44 166 LEU A N 1
ATOM 1294 C CA . LEU A 1 166 ? -6.895 8.668 -13.643 1.00 89.44 166 LEU A CA 1
ATOM 1295 C C . LEU A 1 166 ? -8.301 8.370 -13.111 1.00 89.44 166 LEU A C 1
ATOM 1297 O O . LEU A 1 166 ? -9.281 8.973 -13.536 1.00 89.44 166 LEU A O 1
ATOM 1301 N N . ASN A 1 167 ? -8.384 7.428 -12.174 1.00 91.38 167 ASN A N 1
ATOM 1302 C CA . ASN A 1 167 ? -9.610 7.027 -11.473 1.00 91.38 167 ASN A CA 1
ATOM 1303 C C . ASN A 1 167 ? -9.551 7.294 -9.957 1.00 91.38 167 ASN A C 1
ATOM 1305 O O . ASN A 1 167 ? -10.267 6.661 -9.191 1.00 91.38 167 ASN A O 1
ATOM 1309 N N . GLY A 1 168 ? -8.721 8.241 -9.505 1.00 90.81 168 GLY A N 1
ATOM 1310 C CA . GLY A 1 168 ? -8.568 8.553 -8.075 1.00 90.81 168 GLY A CA 1
ATOM 1311 C C . GLY A 1 168 ? -9.880 8.951 -7.384 1.00 90.81 168 GLY A C 1
ATOM 1312 O O . GLY A 1 168 ? -10.175 8.451 -6.304 1.00 90.81 168 GLY A O 1
ATOM 1313 N N . TRP A 1 169 ? -10.714 9.768 -8.038 1.00 92.31 169 TRP A N 1
ATOM 1314 C CA . TRP A 1 169 ? -12.037 10.140 -7.516 1.00 92.31 169 TRP A CA 1
ATOM 1315 C C . TRP A 1 169 ? -12.965 8.943 -7.336 1.00 92.31 169 TRP A C 1
ATOM 1317 O O . TRP A 1 169 ? -13.687 8.875 -6.349 1.00 92.31 169 TRP A O 1
ATOM 1327 N N . LEU A 1 170 ? -12.911 7.977 -8.252 1.00 93.69 170 LEU A N 1
ATOM 1328 C CA . LEU A 1 170 ? -13.707 6.759 -8.154 1.00 93.69 170 LEU A CA 1
ATOM 1329 C C . LEU A 1 170 ? -13.268 5.898 -6.961 1.00 93.69 170 LEU A C 1
ATOM 1331 O O . LEU A 1 170 ? -14.122 5.359 -6.265 1.00 93.69 170 LEU A O 1
ATOM 1335 N N . HIS A 1 171 ? -11.966 5.825 -6.672 1.00 93.81 171 HIS A N 1
ATOM 1336 C CA . HIS A 1 171 ? -11.482 5.176 -5.451 1.00 93.81 171 HIS A CA 1
ATOM 1337 C C . HIS A 1 171 ? -11.999 5.872 -4.193 1.00 93.81 171 HIS A C 1
ATOM 1339 O O . HIS A 1 171 ? -12.519 5.204 -3.303 1.00 93.81 171 HIS A O 1
ATOM 1345 N N . LEU A 1 172 ? -11.876 7.201 -4.125 1.00 95.19 172 LEU A N 1
ATOM 1346 C CA . LEU A 1 172 ? -12.297 7.970 -2.957 1.00 95.19 172 LEU A CA 1
ATOM 1347 C C . LEU A 1 172 ? -13.804 7.849 -2.722 1.00 95.19 172 LEU A C 1
ATOM 1349 O O . LEU A 1 172 ? -14.222 7.392 -1.662 1.00 95.19 172 LEU A O 1
ATOM 1353 N N . LEU A 1 173 ? -14.612 8.200 -3.724 1.00 96.12 173 LEU A N 1
ATOM 1354 C CA . LEU A 1 173 ? -16.070 8.160 -3.623 1.00 96.12 173 LEU A CA 1
ATOM 1355 C C . LEU A 1 173 ? -16.575 6.735 -3.400 1.00 96.12 173 LEU A C 1
ATOM 1357 O O . LEU A 1 173 ? -17.433 6.530 -2.551 1.00 96.12 173 LEU A O 1
ATOM 1361 N N . GLY A 1 174 ? -16.012 5.746 -4.100 1.00 96.00 174 GLY A N 1
ATOM 1362 C CA . GLY A 1 174 ? -16.368 4.341 -3.910 1.00 96.00 174 GLY A CA 1
ATOM 1363 C C . GLY A 1 174 ? -16.072 3.855 -2.491 1.00 96.00 174 GLY A C 1
ATOM 1364 O O . GLY A 1 174 ? -16.916 3.212 -1.873 1.00 96.00 174 GLY A O 1
ATOM 1365 N N . THR A 1 175 ? -14.913 4.216 -1.935 1.00 96.12 175 THR A N 1
ATOM 1366 C CA . THR A 1 175 ? -14.542 3.835 -0.562 1.00 96.12 175 THR A CA 1
ATOM 1367 C C . THR A 1 175 ? -15.441 4.510 0.471 1.00 96.12 175 THR A C 1
ATOM 1369 O O . THR A 1 175 ? -15.921 3.841 1.382 1.00 96.12 175 THR A O 1
ATOM 1372 N N . VAL A 1 176 ? -15.706 5.812 0.320 1.00 95.75 176 VAL A N 1
ATOM 1373 C CA . VAL A 1 176 ? -16.587 6.566 1.226 1.00 95.75 176 VAL A CA 1
ATOM 1374 C C . VAL A 1 176 ? -18.022 6.044 1.158 1.00 95.75 176 VAL A C 1
ATOM 1376 O O . VAL A 1 176 ? -18.645 5.860 2.199 1.00 95.75 176 VAL A O 1
ATOM 1379 N N . LEU A 1 177 ? -18.534 5.743 -0.038 1.00 96.56 177 LEU A N 1
ATOM 1380 C CA . LEU A 1 177 ? -19.878 5.193 -0.219 1.00 96.56 177 LEU A CA 1
ATOM 1381 C C . LEU A 1 177 ? -20.016 3.825 0.455 1.00 96.56 177 LEU A C 1
ATOM 1383 O O . LEU A 1 177 ? -20.991 3.587 1.159 1.00 96.56 177 LEU A O 1
ATOM 1387 N N . VAL A 1 178 ? -19.032 2.936 0.281 1.00 95.69 178 VAL A N 1
ATOM 1388 C CA . VAL A 1 178 ? -19.028 1.628 0.953 1.00 95.69 178 VAL A CA 1
ATOM 1389 C C . VAL A 1 178 ? -18.934 1.799 2.467 1.00 95.69 178 VAL A C 1
ATOM 1391 O O . VAL A 1 178 ? -19.660 1.130 3.196 1.00 95.69 178 VAL A O 1
ATOM 1394 N N . PHE A 1 179 ? -18.094 2.715 2.954 1.00 94.94 179 PHE A N 1
ATOM 1395 C CA . PHE A 1 179 ? -17.997 3.016 4.381 1.00 94.94 179 PHE A CA 1
ATOM 1396 C C . PHE A 1 179 ? -19.336 3.511 4.953 1.00 94.94 179 PHE A C 1
ATOM 1398 O O . PHE A 1 179 ? -19.785 3.000 5.976 1.00 94.94 179 PHE A O 1
ATOM 1405 N N . ALA A 1 180 ? -20.008 4.437 4.263 1.00 94.31 180 ALA A N 1
ATOM 1406 C CA . ALA A 1 180 ? -21.320 4.959 4.648 1.00 94.31 180 ALA A CA 1
ATOM 1407 C C . ALA A 1 180 ? -22.440 3.906 4.550 1.00 94.31 180 ALA A C 1
ATOM 1409 O O . ALA A 1 180 ? -23.360 3.878 5.364 1.00 94.31 180 ALA A O 1
ATOM 1410 N N . ALA A 1 181 ? -22.372 3.001 3.573 1.00 95.50 181 ALA A N 1
ATOM 1411 C CA . ALA A 1 181 ? -23.300 1.880 3.498 1.00 95.50 181 ALA A CA 1
ATOM 1412 C C . ALA A 1 181 ? -23.102 0.938 4.694 1.00 95.50 181 ALA A C 1
ATOM 1414 O O . ALA A 1 181 ? -24.069 0.555 5.346 1.00 95.50 181 ALA A O 1
ATOM 1415 N N . LEU A 1 182 ? -21.852 0.603 5.028 1.00 93.94 182 LEU A N 1
ATOM 1416 C CA . LEU A 1 182 ? -21.535 -0.247 6.176 1.00 93.94 182 LEU A CA 1
ATOM 1417 C C . LEU A 1 182 ? -22.018 0.367 7.497 1.00 93.94 182 LEU A C 1
ATOM 1419 O O . LEU A 1 182 ? -22.560 -0.369 8.321 1.00 93.94 182 LEU A O 1
ATOM 1423 N N . THR A 1 183 ? -21.889 1.685 7.690 1.00 92.25 183 THR A N 1
ATOM 1424 C CA . THR A 1 183 ? -22.465 2.352 8.871 1.00 92.25 183 THR A CA 1
ATOM 1425 C C . THR A 1 183 ? -23.986 2.263 8.888 1.00 92.25 183 THR A C 1
ATOM 1427 O O . THR A 1 183 ? -24.554 1.906 9.917 1.00 92.25 183 THR A O 1
ATOM 1430 N N . HIS A 1 184 ? -24.649 2.526 7.759 1.00 92.69 184 HIS A N 1
ATOM 1431 C CA . HIS A 1 184 ? -26.109 2.479 7.657 1.00 92.69 184 HIS A CA 1
ATOM 1432 C C . HIS A 1 184 ? -26.682 1.077 7.929 1.00 92.69 184 HIS A C 1
ATOM 1434 O O . HIS A 1 184 ? -27.707 0.944 8.591 1.00 92.69 184 HIS A O 1
ATOM 1440 N N . TYR A 1 185 ? -26.007 0.017 7.474 1.00 93.75 185 TYR A N 1
ATOM 1441 C CA . TYR A 1 185 ? -26.399 -1.374 7.743 1.00 93.75 185 TYR A CA 1
ATOM 1442 C C . TYR A 1 185 ? -25.971 -1.887 9.131 1.00 93.75 185 TYR A C 1
ATOM 1444 O O . TYR A 1 185 ? -26.111 -3.076 9.416 1.00 93.75 185 TYR A O 1
ATOM 1452 N N . GLY A 1 186 ? -25.444 -1.022 10.004 1.00 87.25 186 GLY A N 1
ATOM 1453 C CA . GLY A 1 186 ? -25.086 -1.379 11.379 1.00 87.25 186 GLY A CA 1
ATOM 1454 C C . GLY A 1 186 ? -23.819 -2.228 11.509 1.00 87.25 186 GLY A C 1
ATOM 1455 O O . GLY A 1 186 ? -23.589 -2.837 12.555 1.00 87.25 186 GLY A O 1
ATOM 1456 N N . TYR A 1 187 ? -22.971 -2.285 10.478 1.00 88.00 187 TYR A N 1
ATOM 1457 C CA . TYR A 1 187 ? -21.677 -2.952 10.586 1.00 88.00 187 TYR A CA 1
ATOM 1458 C C . TYR A 1 187 ? -20.750 -2.146 11.516 1.00 88.00 187 TYR A C 1
ATOM 1460 O O . TYR A 1 187 ? -20.714 -0.915 11.428 1.00 88.00 187 TYR A O 1
ATOM 1468 N N . PRO A 1 188 ? -19.957 -2.790 12.396 1.00 88.19 188 PRO A N 1
ATOM 1469 C CA . PRO A 1 188 ? -19.096 -2.093 13.347 1.00 88.19 188 PRO A CA 1
ATOM 1470 C C . PRO A 1 188 ? -17.869 -1.478 12.656 1.00 88.19 188 PRO A C 1
ATOM 1472 O O . PRO A 1 188 ? -16.747 -1.969 12.788 1.00 88.19 188 PRO A O 1
ATOM 1475 N N . VAL A 1 189 ? -18.054 -0.367 11.937 1.00 88.88 189 VAL A N 1
ATOM 1476 C CA . VAL A 1 189 ? -16.959 0.351 11.259 1.00 88.88 189 VAL A CA 1
ATOM 1477 C C . VAL A 1 189 ? -15.901 0.876 12.232 1.00 88.88 189 VAL A C 1
ATOM 1479 O O . VAL A 1 189 ? -14.749 1.047 11.847 1.00 88.88 189 VAL A O 1
ATOM 1482 N N . THR A 1 190 ? -16.259 1.037 13.512 1.00 91.25 190 THR A N 1
ATOM 1483 C CA . THR A 1 190 ? -15.342 1.407 14.601 1.00 91.25 190 THR A CA 1
ATOM 1484 C C . THR A 1 190 ? -14.280 0.346 14.888 1.00 91.25 190 THR A C 1
ATOM 1486 O O . THR A 1 190 ? -13.317 0.619 15.605 1.00 91.25 190 THR A O 1
ATOM 1489 N N . ALA A 1 191 ? -14.421 -0.866 14.337 1.00 89.44 191 ALA A N 1
ATOM 1490 C CA . ALA A 1 191 ? -13.453 -1.943 14.499 1.00 89.44 191 ALA A CA 1
ATOM 1491 C C . ALA A 1 191 ? -12.053 -1.556 13.995 1.00 89.44 191 ALA A C 1
ATOM 1493 O O . ALA A 1 191 ? -11.069 -1.969 14.606 1.00 89.44 191 ALA A O 1
ATOM 1494 N N . ALA A 1 192 ? -11.951 -0.744 12.935 1.00 90.50 192 ALA A N 1
ATOM 1495 C CA . ALA A 1 192 ? -10.662 -0.297 12.406 1.00 90.50 192 ALA A CA 1
ATOM 1496 C C . ALA A 1 192 ? -9.878 0.524 13.443 1.00 90.50 192 ALA A C 1
ATOM 1498 O O . ALA A 1 192 ? -8.692 0.278 13.653 1.00 90.50 192 ALA A O 1
ATOM 1499 N N . TYR A 1 193 ? -10.557 1.435 14.146 1.00 90.88 193 TYR A N 1
ATOM 1500 C CA . TYR A 1 193 ? -9.963 2.205 15.236 1.00 90.88 193 TYR A CA 1
ATOM 1501 C C . TYR A 1 193 ? -9.745 1.365 16.507 1.00 90.88 193 TYR A C 1
ATOM 1503 O O . TYR A 1 193 ? -8.647 1.355 17.062 1.00 90.88 193 TYR A O 1
ATOM 1511 N N . ARG A 1 194 ? -10.747 0.589 16.945 1.00 89.31 194 ARG A N 1
ATOM 1512 C CA . ARG A 1 194 ? -10.661 -0.237 18.170 1.00 89.31 194 ARG A CA 1
ATOM 1513 C C . ARG A 1 194 ? -9.529 -1.263 18.123 1.00 89.31 194 ARG A C 1
ATOM 1515 O O . ARG A 1 194 ? -8.893 -1.521 19.142 1.00 89.31 194 ARG A O 1
ATOM 1522 N N . TYR A 1 195 ? -9.279 -1.839 16.949 1.00 89.81 195 TYR A N 1
ATOM 1523 C CA . TYR A 1 195 ? -8.238 -2.839 16.719 1.00 89.81 195 TYR A CA 1
ATOM 1524 C C . TYR A 1 195 ? -7.060 -2.279 15.908 1.00 89.81 195 TYR A C 1
ATOM 1526 O O . TYR A 1 195 ? -6.390 -3.034 15.205 1.00 89.81 195 TYR A O 1
ATOM 1534 N N . CYS A 1 196 ? -6.769 -0.977 16.021 1.00 89.44 196 CYS A N 1
ATOM 1535 C CA . CYS A 1 196 ? -5.731 -0.303 15.232 1.00 89.44 196 CYS A CA 1
ATOM 1536 C C . CYS A 1 196 ? -4.348 -0.973 15.354 1.00 89.44 196 CYS A C 1
ATOM 1538 O O . CYS A 1 196 ? -3.677 -1.186 14.348 1.00 89.44 196 CYS A O 1
ATOM 1540 N N . PHE A 1 197 ? -3.956 -1.423 16.553 1.00 88.94 197 PHE A N 1
ATOM 1541 C CA . PHE A 1 197 ? -2.705 -2.174 16.740 1.00 88.94 197 PHE A CA 1
ATOM 1542 C C . PHE A 1 197 ? -2.670 -3.492 15.953 1.00 88.94 197 PHE A C 1
ATOM 1544 O O . PHE A 1 197 ? -1.678 -3.815 15.304 1.00 88.94 197 PHE A O 1
ATOM 1551 N N . GLN A 1 198 ? -3.764 -4.258 15.983 1.00 91.31 198 GLN A N 1
ATOM 1552 C CA . GLN A 1 198 ? -3.862 -5.510 15.228 1.00 91.31 198 GLN A CA 1
ATOM 1553 C C . GLN A 1 198 ? -3.873 -5.230 13.727 1.00 91.31 198 GLN A C 1
ATOM 1555 O O . GLN A 1 198 ? -3.245 -5.960 12.967 1.00 91.31 198 GLN A O 1
ATOM 1560 N N . LEU A 1 199 ? -4.533 -4.149 13.304 1.00 92.31 199 LEU A N 1
ATOM 1561 C CA . LEU A 1 199 ? -4.539 -3.706 11.916 1.00 92.31 199 LEU A CA 1
ATOM 1562 C C . LEU A 1 199 ? -3.123 -3.330 11.447 1.00 92.31 199 LEU A C 1
ATOM 1564 O O . LEU A 1 199 ? -2.700 -3.783 10.385 1.00 92.31 199 LEU A O 1
ATOM 1568 N N . LEU A 1 200 ? -2.356 -2.603 12.267 1.00 92.62 200 LEU A N 1
ATOM 1569 C CA . LEU A 1 200 ? -0.946 -2.287 12.017 1.00 92.62 200 LEU A CA 1
ATOM 1570 C C . LEU A 1 200 ? -0.117 -3.563 11.822 1.00 92.62 200 LEU A C 1
ATOM 1572 O O . LEU A 1 200 ? 0.567 -3.702 10.809 1.00 92.62 200 LEU A O 1
ATOM 1576 N N . MET A 1 201 ? -0.221 -4.525 12.741 1.00 93.00 201 MET A N 1
ATOM 1577 C CA . MET A 1 201 ? 0.493 -5.801 12.626 1.00 93.00 201 MET A CA 1
ATOM 1578 C C . MET A 1 201 ? 0.068 -6.588 11.380 1.00 93.00 201 MET A C 1
ATOM 1580 O O . MET A 1 201 ? 0.922 -7.125 10.676 1.00 93.00 201 MET A O 1
ATOM 1584 N N . THR A 1 202 ? -1.230 -6.622 11.050 1.00 93.81 202 THR A N 1
ATOM 1585 C CA . THR A 1 202 ? -1.700 -7.267 9.813 1.00 93.81 202 THR A CA 1
ATOM 1586 C C . THR A 1 202 ? -1.148 -6.582 8.565 1.00 93.81 202 THR A C 1
ATOM 1588 O O . THR A 1 202 ? -0.710 -7.274 7.650 1.00 93.81 202 THR A O 1
ATOM 1591 N N . ALA A 1 203 ? -1.091 -5.248 8.533 1.00 94.12 203 ALA A N 1
ATOM 1592 C CA . ALA A 1 203 ? -0.541 -4.497 7.411 1.00 94.12 203 ALA A CA 1
ATOM 1593 C C . ALA A 1 203 ? 0.967 -4.746 7.239 1.00 94.12 203 ALA A C 1
ATOM 1595 O O . ALA A 1 203 ? 1.427 -4.872 6.106 1.00 94.12 203 ALA A O 1
ATOM 1596 N N . LEU A 1 204 ? 1.724 -4.887 8.336 1.00 94.31 204 LEU A N 1
ATOM 1597 C CA . LEU A 1 204 ? 3.145 -5.263 8.303 1.00 94.31 204 LEU A CA 1
ATOM 1598 C C . LEU A 1 204 ? 3.363 -6.678 7.752 1.00 94.31 204 LEU A C 1
ATOM 1600 O O . LEU A 1 204 ? 4.257 -6.902 6.939 1.00 94.31 204 LEU A O 1
ATOM 1604 N N . VAL A 1 205 ? 2.534 -7.643 8.157 1.00 94.31 205 VAL A N 1
ATOM 1605 C CA . VAL A 1 205 ? 2.610 -9.008 7.615 1.00 94.31 205 VAL A CA 1
ATOM 1606 C C . VAL A 1 205 ? 2.264 -9.010 6.127 1.00 94.31 205 VAL A C 1
ATOM 1608 O O . VAL A 1 205 ? 2.986 -9.592 5.319 1.00 94.31 205 VAL A O 1
ATOM 1611 N N . VAL A 1 206 ? 1.188 -8.322 5.738 1.00 94.50 206 VAL A N 1
ATOM 1612 C CA . VAL A 1 206 ? 0.769 -8.241 4.335 1.00 94.50 206 VAL A CA 1
ATOM 1613 C C . VAL A 1 206 ? 1.808 -7.517 3.478 1.00 94.50 206 VAL A C 1
ATOM 1615 O O . VAL A 1 206 ? 2.073 -7.960 2.363 1.00 94.50 206 VAL A O 1
ATOM 1618 N N . SER A 1 207 ? 2.449 -6.457 3.976 1.00 93.94 207 SER A N 1
ATOM 1619 C CA . SER A 1 207 ? 3.507 -5.756 3.240 1.00 93.94 207 SER A CA 1
ATOM 1620 C C . SER A 1 207 ? 4.756 -6.619 3.048 1.00 93.94 207 SER A C 1
ATOM 1622 O O . SER A 1 207 ? 5.344 -6.591 1.964 1.00 93.94 207 SER A O 1
ATOM 1624 N N . ALA A 1 208 ? 5.119 -7.448 4.033 1.00 93.69 208 ALA A N 1
ATOM 1625 C CA . ALA A 1 208 ? 6.196 -8.428 3.898 1.00 93.69 208 ALA A CA 1
ATOM 1626 C C . ALA A 1 208 ? 5.863 -9.490 2.834 1.00 93.69 208 ALA A C 1
ATOM 1628 O O . ALA A 1 208 ? 6.687 -9.780 1.964 1.00 93.69 208 ALA A O 1
ATOM 1629 N N . VAL A 1 209 ? 4.631 -10.015 2.847 1.00 95.00 209 VAL A N 1
ATOM 1630 C CA . VAL A 1 209 ? 4.153 -10.983 1.846 1.00 95.00 209 VAL A CA 1
ATOM 1631 C C . VAL A 1 209 ? 4.134 -10.367 0.444 1.00 95.00 209 VAL A C 1
ATOM 1633 O O . VAL A 1 209 ? 4.649 -10.967 -0.496 1.00 95.00 209 VAL A O 1
ATOM 1636 N N . LEU A 1 210 ? 3.595 -9.155 0.286 1.00 93.56 210 LEU A N 1
ATOM 1637 C CA . LEU A 1 210 ? 3.552 -8.459 -1.005 1.00 93.56 210 LEU A CA 1
ATOM 1638 C C . LEU A 1 210 ? 4.952 -8.136 -1.535 1.00 93.56 210 LEU A C 1
ATOM 1640 O O . LEU A 1 210 ? 5.206 -8.324 -2.724 1.00 93.56 210 LEU A O 1
ATOM 1644 N N . SER A 1 211 ? 5.875 -7.718 -0.664 1.00 93.19 211 SER A N 1
ATOM 1645 C CA . SER A 1 211 ? 7.282 -7.503 -1.026 1.00 93.19 211 SER A CA 1
ATOM 1646 C C . SER A 1 211 ? 7.919 -8.778 -1.583 1.00 93.19 211 SER A C 1
ATOM 1648 O O . SER A 1 211 ? 8.567 -8.735 -2.629 1.00 93.19 211 SER A O 1
ATOM 1650 N N . LEU A 1 212 ? 7.666 -9.933 -0.955 1.00 93.50 212 LEU A N 1
ATOM 1651 C CA . LEU A 1 212 ? 8.128 -11.228 -1.458 1.00 93.50 212 LEU A CA 1
ATOM 1652 C C . LEU A 1 212 ? 7.510 -11.575 -2.816 1.00 93.50 212 LEU A C 1
ATOM 1654 O O . LEU A 1 212 ? 8.231 -11.956 -3.738 1.00 93.50 212 LEU A O 1
ATOM 1658 N N . VAL A 1 213 ? 6.197 -11.395 -2.969 1.00 93.31 213 VAL A N 1
ATOM 1659 C CA . VAL A 1 213 ? 5.500 -11.634 -4.241 1.00 93.31 213 VAL A CA 1
ATOM 1660 C C . VAL A 1 213 ? 6.085 -10.767 -5.359 1.00 93.31 213 VAL A C 1
ATOM 1662 O O . VAL A 1 213 ? 6.344 -11.269 -6.452 1.00 93.31 213 VAL A O 1
ATOM 1665 N N . PHE A 1 214 ? 6.345 -9.483 -5.105 1.00 91.88 214 PHE A N 1
ATOM 1666 C CA . PHE A 1 214 ? 6.930 -8.582 -6.102 1.00 91.88 214 PHE A CA 1
ATOM 1667 C C . PHE A 1 214 ? 8.389 -8.894 -6.402 1.00 91.88 214 PHE A C 1
ATOM 1669 O O . PHE A 1 214 ? 8.800 -8.807 -7.560 1.00 91.88 214 PHE A O 1
ATOM 1676 N N . TYR A 1 215 ? 9.161 -9.304 -5.396 1.00 91.19 215 TYR A N 1
ATOM 1677 C CA . TYR A 1 215 ? 10.529 -9.756 -5.596 1.00 91.19 215 TYR A CA 1
ATOM 1678 C C . TYR A 1 215 ? 10.579 -10.966 -6.534 1.00 91.19 215 TYR A C 1
ATOM 1680 O O . TYR A 1 215 ? 11.298 -10.934 -7.536 1.00 91.19 215 TYR A O 1
ATOM 1688 N N . VAL A 1 216 ? 9.758 -11.987 -6.263 1.00 90.62 216 VAL A N 1
ATOM 1689 C CA . VAL A 1 216 ? 9.641 -13.193 -7.096 1.00 90.62 216 VAL A CA 1
ATOM 1690 C C . VAL A 1 216 ? 9.129 -12.834 -8.493 1.00 90.62 216 VAL A C 1
ATOM 1692 O O . VAL A 1 216 ? 9.759 -13.198 -9.484 1.00 90.62 216 VAL A O 1
ATOM 1695 N N . LYS A 1 217 ? 8.058 -12.036 -8.609 1.00 89.31 217 LYS A N 1
ATOM 1696 C CA . LYS A 1 217 ? 7.540 -11.564 -9.908 1.00 89.31 217 LYS A CA 1
ATOM 1697 C C . LYS A 1 217 ? 8.623 -10.853 -10.726 1.00 89.31 217 LYS A C 1
ATOM 1699 O O . LYS A 1 217 ? 8.752 -11.090 -11.926 1.00 89.31 217 LYS A O 1
ATOM 1704 N N . GLY A 1 218 ? 9.431 -10.016 -10.080 1.00 85.88 218 GLY A N 1
ATOM 1705 C CA . GLY A 1 218 ? 10.514 -9.275 -10.718 1.00 85.88 218 GLY A CA 1
ATOM 1706 C C . GLY A 1 218 ? 11.650 -10.158 -11.251 1.00 85.88 218 GLY A C 1
ATOM 1707 O O . GLY A 1 218 ? 12.363 -9.744 -12.166 1.00 85.88 218 GLY A O 1
ATOM 1708 N N . GLN A 1 219 ? 11.816 -11.388 -10.749 1.00 83.81 219 GLN A N 1
ATOM 1709 C CA . GLN A 1 219 ? 12.760 -12.357 -11.325 1.00 83.81 219 GLN A CA 1
ATOM 1710 C C . GLN A 1 219 ? 12.305 -12.829 -12.711 1.00 83.81 219 GLN A C 1
ATOM 1712 O O . GLN A 1 219 ? 13.124 -12.933 -13.629 1.00 83.81 219 GLN A O 1
ATOM 1717 N N . PHE A 1 220 ? 10.995 -13.024 -12.875 1.00 81.19 220 PHE A N 1
ATOM 1718 C CA . PHE A 1 220 ? 10.364 -13.441 -14.128 1.00 81.19 220 PHE A CA 1
ATOM 1719 C C . PHE A 1 220 ? 10.087 -12.282 -15.095 1.00 81.19 220 PHE A C 1
ATOM 1721 O O . PHE A 1 220 ? 9.733 -12.515 -16.250 1.00 81.19 220 PHE A O 1
ATOM 1728 N N . ALA A 1 221 ? 10.282 -11.028 -14.673 1.00 71.62 221 ALA A N 1
ATOM 1729 C CA . ALA A 1 221 ? 10.139 -9.876 -15.555 1.00 71.62 221 ALA A CA 1
ATOM 1730 C C . ALA A 1 221 ? 11.145 -9.965 -16.724 1.00 71.62 221 ALA A C 1
ATOM 1732 O O . ALA A 1 221 ? 12.372 -9.929 -16.532 1.00 71.62 221 ALA A O 1
ATOM 1733 N N . SER A 1 222 ? 10.615 -10.109 -17.944 1.00 59.97 222 SER A N 1
ATOM 1734 C CA . SER A 1 222 ? 11.405 -10.275 -19.168 1.00 59.97 222 SER A CA 1
ATOM 1735 C C . SER A 1 222 ? 12.312 -9.068 -19.411 1.00 59.97 222 SER A C 1
ATOM 1737 O O . SER A 1 222 ? 11.884 -7.917 -19.298 1.00 59.97 222 SER A O 1
ATOM 1739 N N . LYS A 1 223 ? 13.574 -9.335 -19.775 1.00 59.78 223 LYS A N 1
ATOM 1740 C CA . LYS A 1 223 ? 14.550 -8.297 -20.154 1.00 59.78 223 LYS A CA 1
ATOM 1741 C C . LYS A 1 223 ? 14.117 -7.552 -21.424 1.00 59.78 223 LYS A C 1
ATOM 1743 O O . LYS A 1 223 ? 14.416 -6.371 -21.558 1.00 59.78 223 LYS A O 1
ATOM 1748 N N . ASN A 1 224 ? 13.379 -8.234 -22.305 1.00 53.59 224 ASN A N 1
ATOM 1749 C CA . ASN A 1 224 ? 13.045 -7.775 -23.649 1.00 53.59 224 ASN A CA 1
ATOM 1750 C C . ASN A 1 224 ? 1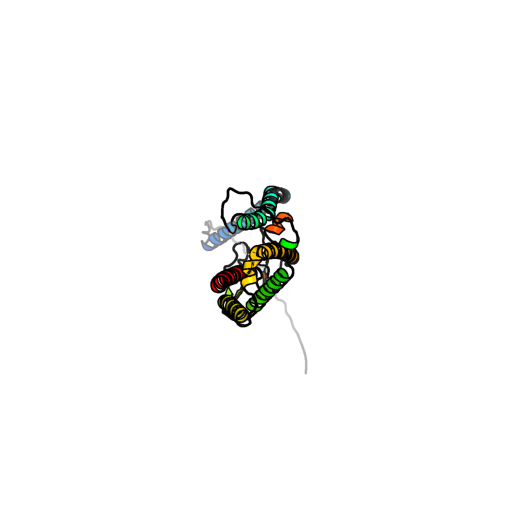1.575 -8.068 -23.979 1.00 53.59 224 ASN A C 1
ATOM 1752 O O . ASN A 1 224 ? 11.283 -8.916 -24.821 1.00 53.59 224 ASN A O 1
ATOM 1756 N N . HIS A 1 225 ? 10.626 -7.385 -23.333 1.00 52.81 225 HIS A N 1
ATOM 1757 C CA . HIS A 1 225 ? 9.253 -7.418 -23.837 1.00 52.81 225 HIS A CA 1
ATOM 1758 C C . HIS A 1 225 ? 9.179 -6.517 -25.075 1.00 52.81 225 HIS A C 1
ATOM 1760 O O . HIS A 1 225 ? 9.198 -5.289 -24.960 1.00 52.81 225 HIS A O 1
ATOM 1766 N N . ARG A 1 226 ? 9.163 -7.124 -26.265 1.00 45.97 226 ARG A N 1
ATOM 1767 C CA . ARG A 1 226 ? 8.970 -6.402 -27.524 1.00 45.97 226 ARG A CA 1
ATOM 1768 C C . ARG A 1 226 ? 7.509 -5.984 -27.594 1.00 45.97 226 ARG A C 1
ATOM 1770 O O . ARG A 1 226 ? 6.623 -6.831 -27.570 1.00 45.97 226 ARG A O 1
ATOM 1777 N N . ASN A 1 227 ? 7.248 -4.684 -27.594 1.00 52.38 227 ASN A N 1
ATOM 1778 C CA . ASN A 1 227 ? 5.900 -4.200 -27.862 1.00 52.38 227 ASN A CA 1
ATOM 1779 C C . ASN A 1 227 ? 5.601 -4.311 -29.376 1.00 52.38 227 ASN A C 1
ATOM 1781 O O . ASN A 1 227 ? 6.533 -4.366 -30.185 1.00 52.38 227 ASN A O 1
ATOM 1785 N N . PRO A 1 228 ? 4.322 -4.326 -29.786 1.00 43.62 228 PRO A N 1
ATOM 1786 C CA . PRO A 1 228 ? 3.943 -4.329 -31.202 1.00 43.62 228 PRO A CA 1
ATOM 1787 C C . PRO A 1 228 ? 4.426 -3.089 -31.979 1.00 43.62 228 PRO A C 1
ATOM 1789 O O . PRO A 1 228 ? 4.407 -3.096 -33.203 1.00 43.62 228 PRO A O 1
ATOM 1792 N N . THR A 1 229 ? 4.917 -2.047 -31.296 1.00 53.09 229 THR A N 1
ATOM 1793 C CA . THR A 1 229 ? 5.542 -0.866 -31.912 1.00 53.09 229 THR A CA 1
ATOM 1794 C C . THR A 1 229 ? 7.060 -0.995 -32.112 1.00 53.09 229 THR A C 1
ATOM 1796 O O . THR A 1 229 ? 7.708 -0.025 -32.489 1.00 53.09 229 THR A O 1
ATOM 1799 N N . GLY A 1 230 ? 7.646 -2.180 -31.895 1.00 43.44 230 GLY A N 1
ATOM 1800 C CA . GLY A 1 230 ? 9.038 -2.491 -32.243 1.00 43.44 230 GLY A CA 1
ATOM 1801 C C . GLY A 1 230 ? 10.097 -2.102 -31.203 1.00 43.44 230 GLY A C 1
ATOM 1802 O O . GLY A 1 230 ? 11.260 -2.465 -31.378 1.00 43.44 230 GLY A O 1
ATOM 1803 N N . TYR A 1 231 ? 9.715 -1.450 -30.102 1.00 53.03 231 TYR A N 1
ATOM 1804 C CA . TYR A 1 231 ? 10.611 -1.048 -29.017 1.00 53.03 231 TYR A CA 1
ATOM 1805 C C . TYR A 1 231 ? 10.716 -2.118 -27.919 1.00 53.03 231 TYR A C 1
ATOM 1807 O O . TYR A 1 231 ? 9.729 -2.686 -27.441 1.00 53.03 231 TYR A O 1
ATOM 1815 N N . THR A 1 232 ? 11.946 -2.364 -27.471 1.00 53.78 232 THR A N 1
ATOM 1816 C CA . THR A 1 232 ? 12.253 -3.280 -26.370 1.00 53.78 232 THR A CA 1
ATOM 1817 C C . THR A 1 232 ? 11.967 -2.596 -25.035 1.00 53.78 232 THR A C 1
ATOM 1819 O O . THR A 1 232 ? 12.702 -1.706 -24.605 1.00 53.78 232 THR A O 1
ATOM 1822 N N . LYS A 1 233 ? 10.889 -2.996 -24.357 1.00 59.72 233 LYS A N 1
ATOM 1823 C CA . LYS A 1 233 ? 10.512 -2.431 -23.061 1.00 59.72 233 LYS A CA 1
ATOM 1824 C C . LYS A 1 233 ? 11.185 -3.224 -21.942 1.00 59.72 233 LYS A C 1
ATOM 1826 O O . LYS A 1 233 ? 10.714 -4.294 -21.554 1.00 59.72 233 LYS A O 1
ATOM 1831 N N . ASN A 1 234 ? 12.306 -2.712 -21.441 1.00 65.06 234 ASN A N 1
ATOM 1832 C CA . ASN A 1 234 ? 12.915 -3.236 -20.224 1.00 65.06 234 ASN A CA 1
ATOM 1833 C C . ASN A 1 234 ? 12.164 -2.653 -19.017 1.00 65.06 234 ASN A C 1
ATOM 1835 O O . ASN A 1 234 ? 12.111 -1.438 -18.864 1.00 65.06 234 ASN A O 1
ATOM 1839 N N . HIS A 1 235 ? 11.562 -3.506 -18.188 1.00 72.56 235 HIS A N 1
ATOM 1840 C CA . HIS A 1 235 ? 10.826 -3.095 -16.981 1.00 72.56 235 HIS A CA 1
ATOM 1841 C C . HIS A 1 235 ? 11.669 -3.239 -15.701 1.00 72.56 235 HIS A C 1
ATOM 1843 O O . HIS A 1 235 ? 11.223 -2.890 -14.606 1.00 72.56 235 HIS A O 1
ATOM 1849 N N . ARG A 1 236 ? 12.899 -3.755 -15.826 1.00 78.69 236 ARG A N 1
ATOM 1850 C CA . ARG A 1 236 ? 13.784 -4.022 -14.691 1.00 78.69 236 ARG A CA 1
ATOM 1851 C C . ARG A 1 236 ? 14.361 -2.743 -14.110 1.00 78.69 236 ARG A C 1
ATOM 1853 O O . ARG A 1 236 ? 14.827 -1.872 -14.835 1.00 78.69 236 ARG A O 1
ATOM 1860 N N . ASN A 1 237 ? 14.393 -2.677 -12.789 1.00 83.06 237 ASN A N 1
ATOM 1861 C CA . ASN A 1 237 ? 15.063 -1.613 -12.065 1.00 83.06 237 ASN A CA 1
ATOM 1862 C C . ASN A 1 237 ? 16.586 -1.796 -12.169 1.00 83.06 237 ASN A C 1
ATOM 1864 O O . ASN A 1 237 ? 17.085 -2.804 -11.663 1.00 83.06 237 ASN A O 1
ATOM 1868 N N . PRO A 1 238 ? 17.351 -0.882 -12.794 1.00 80.00 238 PRO A N 1
ATOM 1869 C CA . PRO A 1 238 ? 18.804 -1.028 -12.853 1.00 80.00 238 PRO A CA 1
ATOM 1870 C C . PRO A 1 238 ? 19.443 -0.995 -11.458 1.00 80.00 238 PRO A C 1
ATOM 1872 O O . PRO A 1 238 ? 20.452 -1.659 -11.251 1.00 80.00 238 PRO A O 1
ATOM 1875 N N . THR A 1 239 ? 18.821 -0.316 -10.490 1.00 81.81 239 THR A N 1
ATOM 1876 C CA . THR A 1 239 ? 19.297 -0.259 -9.100 1.00 81.81 239 THR A CA 1
ATOM 1877 C C . THR A 1 239 ? 18.971 -1.531 -8.309 1.00 81.81 239 THR A C 1
ATOM 1879 O O . THR A 1 239 ? 19.671 -1.849 -7.360 1.00 81.81 239 THR A O 1
ATOM 1882 N N . GLY A 1 240 ? 17.938 -2.286 -8.692 1.00 80.19 240 GLY A N 1
ATOM 1883 C CA . GLY A 1 240 ? 17.472 -3.486 -7.975 1.00 80.19 240 GLY A CA 1
ATOM 1884 C C . GLY A 1 240 ? 17.827 -4.813 -8.649 1.00 80.19 240 GLY A C 1
ATOM 1885 O O . GLY A 1 240 ? 17.145 -5.815 -8.445 1.00 80.19 240 GLY A O 1
ATOM 1886 N N . ASN A 1 241 ? 18.830 -4.818 -9.528 1.00 83.50 241 ASN A N 1
ATOM 1887 C CA . ASN A 1 241 ? 19.349 -6.023 -10.180 1.00 83.50 241 ASN A CA 1
ATOM 1888 C C . ASN A 1 241 ? 20.883 -6.078 -10.065 1.00 83.50 241 ASN A C 1
ATOM 1890 O O . ASN A 1 241 ? 21.576 -6.297 -11.062 1.00 83.50 241 ASN A O 1
ATOM 1894 N N . THR A 1 242 ? 21.413 -5.851 -8.862 1.00 82.19 242 THR A N 1
ATOM 1895 C CA . THR A 1 242 ? 22.864 -5.810 -8.605 1.00 82.19 242 THR A CA 1
ATOM 1896 C C . THR A 1 242 ? 23.460 -7.195 -8.354 1.00 82.19 242 THR A C 1
ATOM 1898 O O . THR A 1 242 ? 24.673 -7.367 -8.467 1.00 82.19 242 THR A O 1
ATOM 1901 N N . GLY A 1 243 ? 22.620 -8.197 -8.065 1.00 81.06 243 GLY A N 1
ATOM 1902 C CA . GLY A 1 243 ? 23.041 -9.557 -7.710 1.00 81.06 243 GLY A CA 1
ATOM 1903 C C . GLY A 1 243 ? 23.131 -9.795 -6.200 1.00 81.06 243 GLY A C 1
ATOM 1904 O O . GLY A 1 243 ? 23.291 -10.936 -5.775 1.00 81.06 243 GLY A O 1
ATOM 1905 N N . ASN A 1 244 ? 22.970 -8.750 -5.385 1.00 86.25 244 ASN A N 1
ATOM 1906 C CA . ASN A 1 244 ? 22.814 -8.867 -3.941 1.00 86.25 244 ASN A CA 1
ATOM 1907 C C . ASN A 1 244 ? 21.336 -9.099 -3.600 1.00 86.25 244 ASN A C 1
ATOM 1909 O O . ASN A 1 244 ? 20.513 -8.200 -3.753 1.00 86.25 244 ASN A O 1
ATOM 1913 N N . VAL A 1 245 ? 21.006 -10.298 -3.112 1.00 88.81 245 VAL A N 1
ATOM 1914 C CA . VAL A 1 245 ? 19.622 -10.724 -2.839 1.00 88.81 245 VAL A CA 1
ATOM 1915 C C . VAL A 1 245 ? 18.909 -9.794 -1.859 1.00 88.81 245 VAL A C 1
ATOM 1917 O O . VAL A 1 245 ? 17.770 -9.419 -2.116 1.00 88.81 245 VAL A O 1
ATOM 1920 N N . VAL A 1 246 ? 19.572 -9.393 -0.771 1.00 88.88 246 VAL A N 1
ATOM 1921 C CA . VAL A 1 246 ? 18.958 -8.580 0.291 1.00 88.88 246 VAL A CA 1
ATOM 1922 C C . VAL A 1 246 ? 18.701 -7.155 -0.192 1.00 88.88 246 VAL A C 1
ATOM 1924 O O . VAL A 1 246 ? 17.615 -6.612 -0.001 1.00 88.88 246 VAL A O 1
ATOM 1927 N N . HIS A 1 247 ? 19.679 -6.563 -0.874 1.00 89.19 247 HIS A N 1
ATOM 1928 C CA . HIS A 1 247 ? 19.526 -5.236 -1.461 1.00 89.19 247 HIS A CA 1
ATOM 1929 C C . HIS A 1 247 ? 18.467 -5.224 -2.573 1.00 89.19 247 HIS A C 1
ATOM 1931 O O . HIS A 1 247 ? 17.581 -4.373 -2.576 1.00 89.19 247 HIS A O 1
ATOM 1937 N N . ASP A 1 248 ? 18.515 -6.195 -3.489 1.00 89.75 248 ASP A N 1
ATOM 1938 C CA . ASP A 1 248 ? 17.549 -6.329 -4.585 1.00 89.75 248 ASP A CA 1
ATOM 1939 C C . ASP A 1 248 ? 16.125 -6.622 -4.069 1.00 89.75 248 ASP A C 1
ATOM 1941 O O . ASP A 1 248 ? 15.150 -6.290 -4.746 1.00 89.75 248 ASP A O 1
ATOM 1945 N N . PHE A 1 249 ? 15.992 -7.233 -2.884 1.00 91.31 249 PHE A N 1
ATOM 1946 C CA . PHE A 1 249 ? 14.713 -7.434 -2.199 1.00 91.31 249 PHE A CA 1
ATOM 1947 C C . PHE A 1 249 ? 14.120 -6.117 -1.696 1.00 91.31 249 PHE A C 1
ATOM 1949 O O . PHE A 1 249 ? 12.968 -5.822 -2.002 1.00 91.31 249 PHE A O 1
ATOM 1956 N N . VAL A 1 250 ? 14.909 -5.304 -0.986 1.00 91.00 250 VAL A N 1
ATOM 1957 C CA . VAL A 1 250 ? 14.438 -4.029 -0.414 1.00 91.00 250 VAL A CA 1
ATOM 1958 C C . VAL A 1 250 ? 14.197 -2.971 -1.492 1.00 91.00 250 VAL A C 1
ATOM 1960 O O . VAL A 1 250 ? 13.197 -2.262 -1.452 1.00 91.00 250 VAL A O 1
ATOM 1963 N N . VAL A 1 251 ? 15.091 -2.870 -2.476 1.00 88.94 251 VAL A N 1
ATOM 1964 C CA . VAL A 1 251 ? 14.979 -1.886 -3.566 1.00 88.94 251 VAL A CA 1
ATOM 1965 C C . VAL A 1 251 ? 13.943 -2.305 -4.616 1.00 88.94 251 VAL A C 1
ATOM 1967 O O . VAL A 1 251 ? 13.356 -1.455 -5.284 1.00 88.94 251 VAL A O 1
ATOM 1970 N N . GLY A 1 252 ? 13.710 -3.609 -4.770 1.00 90.06 252 GLY A N 1
ATOM 1971 C CA . GLY A 1 252 ? 12.792 -4.163 -5.757 1.00 90.06 252 GLY A CA 1
ATOM 1972 C C . GLY A 1 252 ? 13.397 -4.262 -7.161 1.00 90.06 252 GLY A C 1
ATOM 1973 O O . GLY A 1 252 ? 14.038 -3.344 -7.681 1.00 90.06 252 GLY A O 1
ATOM 1974 N N . ARG A 1 253 ? 13.157 -5.402 -7.818 1.00 87.69 253 ARG A N 1
ATOM 1975 C CA . ARG A 1 253 ? 13.758 -5.755 -9.120 1.00 87.69 253 ARG A CA 1
ATOM 1976 C C . ARG A 1 253 ? 13.063 -5.128 -10.331 1.00 87.69 253 ARG A C 1
ATOM 1978 O O . ARG A 1 253 ? 13.651 -5.069 -11.413 1.00 87.69 253 ARG A O 1
ATOM 1985 N N . GLU A 1 254 ? 11.825 -4.674 -10.167 1.00 86.69 254 GLU A N 1
ATOM 1986 C CA . GLU A 1 254 ? 10.976 -4.058 -11.193 1.00 86.69 254 GLU A CA 1
ATOM 1987 C C . GLU A 1 254 ? 10.596 -2.649 -10.718 1.00 86.69 254 GLU A C 1
ATOM 1989 O O . GLU A 1 254 ? 10.216 -2.488 -9.564 1.00 86.69 254 GLU A O 1
ATOM 1994 N N . ILE A 1 255 ? 10.715 -1.627 -11.577 1.00 83.31 255 ILE A N 1
ATOM 1995 C CA . ILE A 1 255 ? 10.417 -0.235 -11.168 1.00 83.31 255 ILE A CA 1
ATOM 1996 C C . ILE A 1 255 ? 8.919 -0.053 -10.912 1.00 83.31 255 ILE A C 1
ATOM 1998 O O . ILE A 1 255 ? 8.516 0.567 -9.936 1.00 83.31 255 ILE A O 1
ATOM 2002 N N . ASN A 1 256 ? 8.099 -0.587 -11.817 1.00 85.38 256 ASN A N 1
ATOM 2003 C CA . ASN A 1 256 ? 6.646 -0.506 -11.760 1.00 85.38 256 ASN A CA 1
ATOM 2004 C C . ASN A 1 256 ? 6.077 -1.906 -12.010 1.00 85.38 256 ASN A C 1
ATOM 2006 O O . ASN A 1 256 ? 5.816 -2.234 -13.172 1.00 85.38 256 ASN A O 1
ATOM 2010 N N . PRO A 1 257 ? 5.924 -2.745 -10.967 1.00 87.38 257 PRO A N 1
ATOM 2011 C CA . PRO A 1 257 ? 5.275 -4.042 -11.086 1.00 87.38 257 PRO A CA 1
ATOM 2012 C C . PRO A 1 257 ? 3.872 -3.897 -11.674 1.00 87.38 257 PRO A C 1
ATOM 2014 O O . PRO A 1 257 ? 2.968 -3.333 -11.060 1.00 87.38 257 PRO A O 1
ATOM 2017 N N . ARG A 1 258 ? 3.685 -4.420 -12.887 1.00 86.75 258 ARG A N 1
ATOM 2018 C CA . ARG A 1 258 ? 2.400 -4.380 -13.602 1.00 86.75 258 ARG A CA 1
ATOM 2019 C C . ARG A 1 258 ? 1.815 -5.762 -13.835 1.00 86.75 258 ARG A C 1
ATOM 2021 O O . ARG A 1 258 ? 2.549 -6.750 -13.950 1.00 86.75 258 ARG A O 1
ATOM 2028 N N . ILE A 1 259 ? 0.489 -5.790 -13.932 1.00 85.25 259 ILE A N 1
ATOM 2029 C CA . ILE A 1 259 ? -0.300 -6.902 -14.460 1.00 85.25 259 ILE A CA 1
ATOM 2030 C C . ILE A 1 259 ? -0.905 -6.417 -15.784 1.00 85.25 259 ILE A C 1
ATOM 2032 O O . ILE A 1 259 ? -1.712 -5.489 -15.816 1.00 85.25 259 ILE A O 1
ATOM 2036 N N . GLY A 1 260 ? -0.470 -6.995 -16.904 1.00 80.06 260 GLY A N 1
ATOM 2037 C CA . GLY A 1 260 ? -0.806 -6.473 -18.232 1.00 80.06 260 GLY A CA 1
ATOM 2038 C C . GLY A 1 260 ? -0.217 -5.077 -18.490 1.00 80.06 260 GLY A C 1
ATOM 2039 O O . GLY A 1 260 ? 0.815 -4.705 -17.932 1.00 80.06 260 GLY A O 1
ATOM 2040 N N . GLU A 1 261 ? -0.856 -4.292 -19.361 1.00 73.94 261 GLU A N 1
ATOM 2041 C CA . GLU A 1 261 ? -0.313 -2.988 -19.779 1.00 73.94 261 GLU A CA 1
ATOM 2042 C C . GLU A 1 261 ? -0.692 -1.825 -18.848 1.00 73.94 261 GLU A C 1
ATOM 2044 O O . GLU A 1 261 ? 0.115 -0.916 -18.613 1.00 73.94 261 GLU A O 1
ATOM 2049 N N . MET A 1 262 ? -1.921 -1.853 -18.323 1.00 76.38 262 MET A N 1
ATOM 2050 C CA . MET A 1 262 ? -2.558 -0.704 -17.664 1.00 76.38 262 MET A CA 1
ATOM 2051 C C . MET A 1 262 ? -2.628 -0.822 -16.139 1.00 76.38 262 MET A C 1
ATOM 2053 O O . MET A 1 262 ? -2.718 0.204 -15.467 1.00 76.38 262 MET A O 1
ATOM 2057 N N . TYR A 1 263 ? -2.609 -2.040 -15.587 1.00 87.31 263 TYR A N 1
ATOM 2058 C CA . TYR A 1 263 ? -2.808 -2.255 -14.155 1.00 87.31 263 TYR A CA 1
ATOM 2059 C C . TYR A 1 263 ? -1.470 -2.214 -13.412 1.00 87.31 263 TYR A C 1
ATOM 2061 O O . TYR A 1 263 ? -0.665 -3.144 -13.486 1.00 87.31 263 TYR A O 1
ATOM 2069 N N . ASP A 1 264 ? -1.226 -1.105 -12.718 1.00 90.06 264 ASP A N 1
ATOM 2070 C CA . ASP A 1 264 ? 0.005 -0.842 -11.975 1.00 90.06 264 ASP A CA 1
ATOM 2071 C C . ASP A 1 264 ? -0.199 -1.115 -10.478 1.00 90.06 264 ASP A C 1
ATOM 2073 O O . ASP A 1 264 ? -1.048 -0.498 -9.827 1.00 90.06 264 ASP A O 1
ATOM 2077 N N . LEU A 1 265 ? 0.575 -2.060 -9.940 1.00 92.00 265 LEU A N 1
ATOM 2078 C CA . LEU A 1 265 ? 0.464 -2.499 -8.550 1.00 92.00 265 LEU A CA 1
ATOM 2079 C C . LEU A 1 265 ? 1.026 -1.460 -7.575 1.00 92.00 265 LEU A C 1
ATOM 2081 O O . LEU A 1 265 ? 0.496 -1.320 -6.475 1.00 92.00 265 LEU A O 1
ATOM 2085 N N . SER A 1 266 ? 2.043 -0.690 -7.973 1.00 90.62 266 SER A N 1
ATOM 2086 C CA . SER A 1 266 ? 2.589 0.384 -7.136 1.00 90.62 266 SER A CA 1
ATOM 2087 C C . SER A 1 266 ? 1.552 1.484 -6.928 1.00 90.62 266 SER A C 1
ATOM 2089 O O . SER A 1 266 ? 1.350 1.957 -5.809 1.00 90.62 266 SER A O 1
ATOM 2091 N N . VAL A 1 267 ? 0.836 1.852 -7.997 1.00 91.31 267 VAL A N 1
ATOM 2092 C CA . VAL A 1 267 ? -0.252 2.841 -7.924 1.00 91.31 267 VAL A CA 1
ATOM 2093 C C . VAL A 1 267 ? -1.410 2.329 -7.070 1.00 91.31 267 VAL A C 1
ATOM 2095 O O . VAL A 1 267 ? -1.956 3.098 -6.277 1.00 91.31 267 VAL A O 1
ATOM 2098 N N . LEU A 1 268 ? -1.760 1.043 -7.191 1.00 93.62 268 LEU A N 1
ATOM 2099 C CA . LEU A 1 268 ? -2.774 0.419 -6.344 1.00 93.62 268 LEU A CA 1
ATOM 2100 C C . LEU A 1 268 ? -2.411 0.548 -4.862 1.00 93.62 268 LEU A C 1
ATOM 2102 O O . LEU A 1 268 ? -3.214 1.057 -4.089 1.00 93.62 268 LEU A O 1
ATOM 2106 N N . LEU A 1 269 ? -1.207 0.126 -4.465 1.00 93.81 269 LEU A N 1
ATOM 2107 C CA . LEU A 1 269 ? -0.789 0.165 -3.061 1.00 93.81 269 LEU A CA 1
ATOM 2108 C C . LEU A 1 269 ? -0.726 1.588 -2.510 1.00 93.81 269 LEU A C 1
ATOM 2110 O O . LEU A 1 269 ? -1.179 1.826 -1.392 1.00 93.81 269 LEU A O 1
ATOM 2114 N N . PHE A 1 270 ? -0.236 2.542 -3.304 1.00 92.94 270 PHE A N 1
ATOM 2115 C CA . PHE A 1 270 ? -0.215 3.949 -2.914 1.00 92.94 270 PHE A CA 1
ATOM 2116 C C . PHE A 1 270 ? -1.626 4.482 -2.626 1.00 92.94 270 PHE A C 1
ATOM 2118 O O . PHE A 1 270 ? -1.876 5.069 -1.572 1.00 92.94 270 PHE A O 1
ATOM 2125 N N . ARG A 1 271 ? -2.579 4.231 -3.531 1.00 92.88 271 ARG A N 1
ATOM 2126 C CA . ARG A 1 271 ? -3.976 4.661 -3.358 1.00 92.88 271 ARG A CA 1
ATOM 2127 C C . ARG A 1 271 ? -4.644 3.970 -2.186 1.00 92.88 271 ARG A C 1
ATOM 2129 O O . ARG A 1 271 ? -5.305 4.632 -1.396 1.00 92.88 271 ARG A O 1
ATOM 2136 N N . THR A 1 272 ? -4.442 2.667 -2.050 1.00 94.69 272 THR A N 1
ATOM 2137 C CA . THR A 1 272 ? -4.931 1.890 -0.913 1.00 94.69 272 THR A CA 1
ATOM 2138 C C . THR A 1 272 ? -4.404 2.446 0.407 1.00 94.69 272 THR A C 1
ATOM 2140 O O . THR A 1 272 ? -5.170 2.534 1.361 1.00 94.69 272 THR A O 1
ATOM 2143 N N . GLY A 1 273 ? -3.140 2.881 0.470 1.00 94.25 273 GLY A N 1
ATOM 2144 C CA . GLY A 1 273 ? -2.577 3.557 1.642 1.00 94.25 273 GLY A CA 1
ATOM 2145 C C . GLY A 1 273 ? -3.342 4.833 2.003 1.00 94.25 273 GLY A C 1
ATOM 2146 O O . GLY A 1 273 ? -3.772 4.990 3.144 1.00 94.25 273 GLY A O 1
ATOM 2147 N N . LEU A 1 274 ? -3.607 5.699 1.020 1.00 95.00 274 LEU A N 1
ATOM 2148 C CA . LEU A 1 274 ? -4.406 6.914 1.225 1.00 95.00 274 LEU A CA 1
ATOM 2149 C C . LEU A 1 274 ? -5.852 6.599 1.637 1.00 95.00 274 LEU A C 1
ATOM 2151 O O . LEU A 1 274 ? -6.383 7.219 2.552 1.00 95.00 274 LEU A O 1
ATOM 2155 N N . MET A 1 275 ? -6.484 5.607 1.008 1.00 95.25 275 MET A N 1
ATOM 2156 C CA . MET A 1 275 ? -7.842 5.187 1.368 1.00 95.25 275 MET A CA 1
ATOM 2157 C C . MET A 1 275 ? -7.898 4.554 2.762 1.00 95.25 275 MET A C 1
ATOM 2159 O O . MET A 1 275 ? -8.884 4.731 3.471 1.00 95.25 275 MET A O 1
ATOM 2163 N N . SER A 1 276 ? -6.833 3.873 3.192 1.00 94.44 276 SER A N 1
ATOM 2164 C CA . SER A 1 276 ? -6.722 3.343 4.557 1.00 94.44 276 SER A CA 1
ATOM 2165 C C . SER A 1 276 ? -6.737 4.476 5.582 1.00 94.44 276 SER A C 1
ATOM 2167 O O . SER A 1 276 ? -7.396 4.348 6.609 1.00 94.44 276 SER A O 1
ATOM 2169 N N . MET A 1 277 ? -6.077 5.606 5.286 1.00 94.50 277 MET A N 1
ATOM 2170 C CA . MET A 1 277 ? -6.136 6.802 6.136 1.00 94.50 277 MET A CA 1
ATOM 2171 C C . MET A 1 277 ? -7.556 7.367 6.215 1.00 94.50 277 MET A C 1
ATOM 2173 O O . MET A 1 277 ? -8.034 7.649 7.308 1.00 94.50 277 MET A O 1
ATOM 2177 N N . VAL A 1 278 ? -8.257 7.477 5.081 1.00 95.50 278 VAL A N 1
ATOM 2178 C CA . VAL A 1 278 ? -9.653 7.953 5.044 1.00 95.50 278 VAL A CA 1
ATOM 2179 C C . VAL A 1 278 ? -10.565 7.063 5.893 1.00 95.50 278 VAL A C 1
ATOM 2181 O O . VAL A 1 278 ? -11.340 7.573 6.697 1.00 95.50 278 VAL A O 1
ATOM 2184 N N . VAL A 1 279 ? -10.451 5.738 5.759 1.00 95.31 279 VAL A N 1
ATOM 2185 C CA . VAL A 1 279 ? -11.253 4.778 6.536 1.00 95.31 279 VAL A CA 1
ATOM 2186 C C . VAL A 1 279 ? -10.916 4.840 8.025 1.00 95.31 279 VAL A C 1
ATOM 2188 O O . VAL A 1 279 ? -11.825 4.803 8.852 1.00 95.31 279 VAL A O 1
ATOM 2191 N N . LEU A 1 280 ? -9.634 4.953 8.385 1.00 94.25 280 LEU A N 1
ATOM 2192 C CA . LEU A 1 280 ? -9.217 5.044 9.783 1.00 94.25 280 LEU A CA 1
ATOM 2193 C C . LEU A 1 280 ? -9.729 6.335 10.434 1.00 94.25 280 LEU A C 1
ATOM 2195 O O . LEU A 1 280 ? -10.324 6.270 11.506 1.00 94.25 280 LEU A O 1
ATOM 2199 N N . LEU A 1 281 ? -9.578 7.482 9.765 1.00 94.88 281 LEU A N 1
ATOM 2200 C CA . LEU A 1 281 ? -10.104 8.766 10.238 1.00 94.88 281 LEU A CA 1
ATOM 2201 C C . LEU A 1 281 ? -11.633 8.749 10.339 1.00 94.88 281 LEU A C 1
ATOM 2203 O O . LEU A 1 281 ? -12.184 9.158 11.357 1.00 94.88 281 LEU A O 1
ATOM 2207 N N . GLY A 1 282 ? -12.328 8.210 9.334 1.00 94.25 282 GLY A N 1
ATOM 2208 C CA . GLY A 1 282 ? -13.782 8.037 9.384 1.00 94.25 282 GLY A CA 1
ATOM 2209 C C . GLY A 1 282 ? -14.221 7.137 10.543 1.00 94.25 282 GLY A C 1
ATOM 2210 O O . GLY A 1 282 ? -15.188 7.442 11.237 1.00 94.25 282 GLY A O 1
ATOM 2211 N N . SER A 1 283 ? -13.477 6.059 10.810 1.00 94.12 283 SER A N 1
ATOM 2212 C CA . SER A 1 283 ? -13.711 5.180 11.958 1.00 94.12 283 SER A CA 1
ATOM 2213 C C . SER A 1 283 ? -13.479 5.881 13.297 1.00 94.12 283 SER A C 1
ATOM 2215 O O . SER A 1 283 ? -14.158 5.525 14.258 1.00 94.12 283 SER A O 1
ATOM 2217 N N . MET A 1 284 ? -12.519 6.804 13.387 1.00 93.31 284 MET A N 1
ATOM 2218 C CA . MET A 1 284 ? -12.255 7.592 14.596 1.00 93.31 284 MET A CA 1
ATOM 2219 C C . MET A 1 284 ? -13.394 8.574 14.861 1.00 93.31 284 MET A C 1
ATOM 2221 O O . MET A 1 284 ? -13.985 8.538 15.934 1.00 93.31 284 MET A O 1
ATOM 2225 N N . ILE A 1 285 ? -13.773 9.359 13.849 1.00 93.56 285 ILE A N 1
ATOM 2226 C CA . ILE A 1 285 ? -14.869 10.335 13.940 1.00 93.56 285 ILE A CA 1
ATOM 2227 C C . ILE A 1 285 ? -16.180 9.639 14.321 1.00 93.56 285 ILE A C 1
ATOM 2229 O O . ILE A 1 285 ? -16.904 10.095 15.199 1.00 93.56 285 ILE A O 1
ATOM 2233 N N . TRP A 1 286 ? -16.484 8.500 13.692 1.00 93.12 286 TRP A N 1
ATOM 2234 C CA . TRP A 1 286 ? -17.692 7.744 14.018 1.00 93.12 286 TRP A CA 1
ATOM 2235 C C . TRP A 1 286 ? -17.651 7.147 15.429 1.00 93.12 286 TRP A C 1
ATOM 2237 O O . TRP A 1 286 ? -18.686 7.035 16.081 1.00 93.12 286 TRP A O 1
ATOM 2247 N N . TYR A 1 287 ? -16.468 6.754 15.913 1.00 91.81 287 TYR A N 1
ATOM 2248 C CA . TYR A 1 287 ? -16.318 6.259 17.278 1.00 91.81 287 TYR A CA 1
ATOM 2249 C C . TYR A 1 287 ? -16.642 7.353 18.301 1.00 91.81 287 TYR A C 1
ATOM 2251 O O . TYR A 1 287 ? -17.442 7.074 19.185 1.00 91.81 287 TYR A O 1
ATOM 2259 N N . GLU A 1 288 ? -16.098 8.562 18.127 1.00 90.56 288 GLU A N 1
ATOM 2260 C CA . GLU A 1 288 ? -16.359 9.733 18.987 1.00 90.56 288 GLU A CA 1
ATOM 2261 C C . GLU A 1 288 ? -17.797 10.258 18.888 1.00 90.56 288 GLU A C 1
ATOM 2263 O O . GLU A 1 288 ? -18.334 10.800 19.844 1.00 90.56 288 GLU A O 1
ATOM 2268 N N . TYR A 1 289 ? -18.445 10.126 17.728 1.00 89.19 289 TYR A N 1
ATOM 2269 C CA . TYR A 1 289 ? -19.842 10.542 17.584 1.00 89.19 289 TYR A CA 1
ATOM 2270 C C . TYR A 1 289 ? -20.810 9.612 18.332 1.00 89.19 289 TYR A C 1
ATOM 2272 O O . TYR A 1 289 ? -21.846 10.053 18.824 1.00 89.19 289 TYR A O 1
ATOM 2280 N N . VAL A 1 290 ? -20.497 8.313 18.379 1.00 86.19 290 VAL A N 1
ATOM 2281 C CA . VAL A 1 290 ? -21.374 7.290 18.971 1.00 86.19 290 VAL A CA 1
ATOM 2282 C C . VAL A 1 290 ? -21.068 7.031 20.454 1.00 86.19 290 VAL A C 1
ATOM 2284 O O . VAL A 1 290 ? -21.969 6.593 21.167 1.00 86.19 290 VAL A O 1
ATOM 2287 N N . HIS A 1 291 ? -19.827 7.243 20.912 1.00 75.25 291 HIS A N 1
ATOM 2288 C CA . HIS A 1 291 ? -19.368 6.987 22.289 1.00 75.25 291 HIS A CA 1
ATOM 2289 C C . HIS A 1 291 ? -18.730 8.235 22.886 1.00 75.25 291 HIS A C 1
ATOM 2291 O O . HIS A 1 291 ? -19.017 8.499 24.074 1.00 75.25 291 HIS A O 1
#

Sequence (291 aa):
MGSHEGTATLFEKQKGSISFADEPSGTLRMSARIASMQASKEVEEAEKEKAAAASHVPLLQATRWTVLERLKSFGWVPTITALLWLVLTPAMLIGLYLLCGKERCSVSVLPTLPKAMRSYLHWKIGVGYGVFLLLQALLQAIPVGRTVYGFPCKLFRHHVAYRYRLNGWLHLLGTVLVFAALTHYGYPVTAAYRYCFQLLMTALVVSAVLSLVFYVKGQFASKNHRNPTGYTKNHRNPTGNTGNVVHDFVVGREINPRIGEMYDLSVLLFRTGLMSMVVLLGSMIWYEYVH

Organism: Ornithodoros moubata (NCBI:txid6938)

Radius of gyration: 36.99 Å; chains: 1; bounding box: 82×44×124 Å

InterPro domains:
  IPR001171 Sterol biosynthesis ERG24/DHCR-like [PF01222] (122-289)

Foldseek 3Di:
DDDDDDDDDDDDDDDDDDDDDDDDDDDPPDPPVVVVVVVVVVVVVVVVVVVVVVVPPPPVVVVVVVVVVLVVVLDPVLLVVLVCCLPVVLVVVLQCVQCDDPPDNDPPDDGDDDPDPCLQADVVLLVVVVVLLVQLLVLLVPQDADKDWDFQPPQDPVSDTAIEGDSLVSSQVVLVVVLVVCVVVVNLLLCCVVSVNNNSSSVSVVVVVVLVVQQVVLVVQDCFDQDPVGDGDGQFRPQLPSVNSSSVSSVTGGPFDADPRYRTVVVSVVSSVVSSVVSNVVSVVVVVVVD